Protein AF-A0A0K0DGN5-F1 (afdb_monomer)

Mean predicted aligned error: 16.94 Å

Foldseek 3Di:
DDLLVLLLVQQLVQVLVVCDFDQFDKDWDFDWDQDPPHRDIDRPDIDIDGDCCCGCVNVNGPRDSVVDDDDDPDDDDPQADEAADPDDQVVVVVVQVVLLVVLLVVQCVQCVHDCPDPVVVVVVVVPRHHRPDPPDDGDNDDHPPDDDPQVVQQVVQVVVVHGGGDNHHYHAAHDQGGPVLDQDSVRNHNVNVVVSVVVVVVSVVVDDDDPPDDDPDPPPPDPVPPPPPDDDDDDDDDPPPVDDPDDPDDD

Radius of gyration: 35.41 Å; Cα contacts (8 Å, |Δi|>4): 214; chains: 1; bounding box: 71×48×112 Å

Structure (mmCIF, N/CA/C/O backbone):
data_AF-A0A0K0DGN5-F1
#
_entry.id   AF-A0A0K0DGN5-F1
#
loop_
_atom_site.group_PDB
_atom_site.id
_atom_site.type_symbol
_atom_site.label_atom_id
_atom_site.label_alt_id
_atom_site.label_comp_id
_atom_site.label_asym_id
_atom_site.label_entity_id
_atom_site.label_seq_id
_atom_site.pdbx_PDB_ins_code
_atom_site.Cartn_x
_atom_site.Cartn_y
_atom_site.Cartn_z
_atom_site.occupancy
_atom_site.B_iso_or_equiv
_atom_site.auth_seq_id
_atom_site.auth_comp_id
_atom_site.auth_asym_id
_atom_site.auth_atom_id
_atom_site.pdbx_PDB_model_num
ATOM 1 N N . MET A 1 1 ? 2.021 17.070 -9.932 1.00 52.88 1 MET A N 1
ATOM 2 C CA . MET A 1 1 ? 2.300 15.754 -10.556 1.00 52.88 1 MET A CA 1
ATOM 3 C C . MET A 1 1 ? 1.655 14.682 -9.695 1.00 52.88 1 MET A C 1
ATOM 5 O O . MET A 1 1 ? 1.593 14.887 -8.493 1.00 52.88 1 MET A O 1
ATOM 9 N N . GLY A 1 2 ? 1.157 13.588 -10.278 1.00 82.50 2 GLY A N 1
ATOM 10 C CA . GLY A 1 2 ? 0.681 12.437 -9.500 1.00 82.50 2 GLY A CA 1
ATOM 11 C C . GLY A 1 2 ? 1.831 11.488 -9.151 1.00 82.50 2 GLY A C 1
ATOM 12 O O . GLY A 1 2 ? 2.694 11.250 -10.000 1.00 82.50 2 GLY A O 1
ATOM 13 N N . LEU A 1 3 ? 1.814 10.923 -7.939 1.00 84.38 3 LEU A N 1
ATOM 14 C CA . LEU A 1 3 ? 2.909 10.121 -7.376 1.00 84.38 3 LEU A CA 1
ATOM 15 C C . LEU A 1 3 ? 3.339 8.957 -8.288 1.00 84.38 3 LEU A C 1
ATOM 17 O O . LEU A 1 3 ? 4.531 8.782 -8.534 1.00 84.38 3 LEU A O 1
ATOM 21 N N . LYS A 1 4 ? 2.382 8.229 -8.888 1.00 87.56 4 LYS A N 1
ATOM 22 C CA . LYS A 1 4 ? 2.656 7.157 -9.868 1.00 87.56 4 LYS A CA 1
ATOM 23 C C . LYS A 1 4 ? 3.583 7.614 -10.997 1.00 87.56 4 LYS A C 1
ATOM 25 O O . LYS A 1 4 ? 4.542 6.924 -11.320 1.00 87.56 4 LYS A O 1
ATOM 30 N N . ARG A 1 5 ? 3.348 8.808 -11.558 1.00 88.31 5 ARG A N 1
ATOM 31 C CA . ARG A 1 5 ? 4.145 9.353 -12.672 1.00 88.31 5 ARG A CA 1
ATOM 32 C C . ARG A 1 5 ? 5.563 9.737 -12.236 1.00 88.31 5 ARG A C 1
ATOM 34 O O . ARG A 1 5 ? 6.475 9.670 -13.052 1.00 88.31 5 ARG A O 1
ATOM 41 N N . GLN A 1 6 ? 5.765 10.111 -10.969 1.00 88.62 6 GLN A N 1
ATOM 42 C CA . GLN A 1 6 ? 7.105 10.324 -10.407 1.00 88.62 6 GLN A CA 1
ATOM 43 C C . GLN A 1 6 ? 7.843 8.994 -10.215 1.00 88.62 6 GLN A C 1
ATOM 45 O O . GLN A 1 6 ? 9.003 8.902 -10.608 1.00 88.62 6 GLN A O 1
ATOM 50 N N . ILE A 1 7 ? 7.167 7.966 -9.683 1.00 90.94 7 ILE A N 1
ATOM 51 C CA . ILE A 1 7 ? 7.740 6.623 -9.501 1.00 90.94 7 ILE A CA 1
ATOM 52 C C . ILE A 1 7 ? 8.146 6.029 -10.856 1.00 90.94 7 ILE A C 1
ATOM 54 O O . ILE A 1 7 ? 9.315 5.696 -11.027 1.00 90.94 7 ILE A O 1
ATOM 58 N N . VAL A 1 8 ? 7.234 5.974 -11.838 1.00 92.62 8 VAL A N 1
ATOM 59 C CA . VAL A 1 8 ? 7.535 5.466 -13.192 1.00 92.62 8 VAL A CA 1
ATOM 60 C C . VAL A 1 8 ? 8.691 6.242 -13.826 1.00 92.62 8 VAL A C 1
ATOM 62 O O . VAL A 1 8 ? 9.653 5.626 -14.276 1.00 92.62 8 VAL A O 1
ATOM 65 N N . LYS A 1 9 ? 8.665 7.586 -13.800 1.00 91.06 9 LYS A N 1
ATOM 66 C CA . LYS A 1 9 ? 9.754 8.392 -14.379 1.00 91.06 9 LYS A CA 1
ATOM 67 C C . LYS A 1 9 ? 11.106 8.104 -13.714 1.00 91.06 9 LYS A C 1
ATOM 69 O O . LYS A 1 9 ? 12.111 8.048 -14.417 1.00 91.06 9 LYS A O 1
ATOM 74 N N . ARG A 1 10 ? 11.149 7.942 -12.385 1.00 91.12 10 ARG A N 1
ATOM 75 C CA . ARG A 1 10 ? 12.398 7.643 -11.667 1.00 91.12 10 ARG A CA 1
ATOM 76 C C . ARG A 1 10 ? 12.884 6.221 -11.954 1.00 91.12 10 ARG A C 1
ATOM 78 O O . ARG A 1 10 ? 14.075 6.050 -12.160 1.00 91.12 10 ARG A O 1
ATOM 85 N N . LEU A 1 11 ? 11.982 5.239 -12.032 1.00 92.31 11 LEU A N 1
ATOM 86 C CA . LEU A 1 11 ? 12.318 3.862 -12.409 1.00 92.31 11 LEU A CA 1
ATOM 87 C C . LEU A 1 11 ? 12.909 3.776 -13.822 1.00 92.31 11 LEU A C 1
ATOM 89 O O . LEU A 1 11 ? 13.939 3.133 -13.987 1.00 92.31 11 LEU A O 1
ATOM 93 N N . CYS A 1 12 ? 12.315 4.461 -14.808 1.00 92.25 12 CYS A N 1
ATOM 94 C CA . CYS A 1 12 ? 12.860 4.504 -16.171 1.00 92.25 12 CYS A CA 1
ATOM 95 C C . CYS A 1 12 ? 14.249 5.160 -16.183 1.00 92.25 12 CYS A C 1
ATOM 97 O O . CYS A 1 12 ? 15.196 4.588 -16.707 1.00 92.25 12 CYS A O 1
ATOM 99 N N . ALA A 1 13 ? 14.392 6.333 -15.550 1.00 91.88 13 ALA A N 1
ATOM 100 C CA . ALA A 1 13 ? 15.659 7.064 -15.512 1.00 91.88 13 ALA A CA 1
ATOM 101 C C . ALA A 1 13 ? 16.787 6.260 -14.837 1.00 91.88 13 ALA A C 1
ATOM 103 O O . ALA A 1 13 ? 17.837 6.072 -15.442 1.00 91.88 13 ALA A O 1
ATOM 104 N N . ASP A 1 14 ? 16.549 5.738 -13.629 1.00 94.06 14 ASP A N 1
ATOM 105 C CA . ASP A 1 14 ? 17.531 4.930 -12.891 1.00 94.06 14 ASP A CA 1
ATOM 106 C C . ASP A 1 14 ? 17.832 3.598 -13.604 1.00 94.06 14 ASP A C 1
ATOM 108 O O . ASP A 1 14 ? 18.945 3.086 -13.519 1.00 94.06 14 ASP A O 1
ATOM 112 N N . GLY A 1 15 ? 16.843 3.008 -14.286 1.00 91.12 15 GLY A N 1
ATOM 113 C CA . GLY A 1 15 ? 17.006 1.760 -15.035 1.00 91.12 15 GLY A CA 1
ATOM 114 C C . GLY A 1 15 ? 17.858 1.944 -16.289 1.00 91.12 15 GLY A C 1
ATOM 115 O O . GLY A 1 15 ? 18.790 1.174 -16.517 1.00 91.12 15 GLY A O 1
ATOM 116 N N . ASN A 1 16 ? 17.584 2.996 -17.063 1.00 90.88 16 ASN A N 1
ATOM 117 C CA . ASN A 1 16 ? 18.348 3.343 -18.263 1.00 90.88 16 ASN A CA 1
ATOM 118 C C . ASN A 1 16 ? 19.780 3.786 -17.907 1.00 90.88 16 ASN A C 1
ATOM 120 O O . ASN A 1 16 ? 20.715 3.446 -18.626 1.00 90.88 16 ASN A O 1
ATOM 124 N N . GLU A 1 17 ? 19.978 4.456 -16.765 1.00 91.75 17 GLU A N 1
ATOM 125 C CA . GLU A 1 17 ? 21.310 4.773 -16.221 1.00 91.75 17 GLU A CA 1
ATOM 126 C C . GLU A 1 17 ? 22.120 3.506 -15.875 1.00 91.75 17 GLU A C 1
ATOM 128 O O . GLU A 1 17 ? 23.325 3.464 -16.117 1.00 91.75 17 GLU A O 1
ATOM 133 N N . VAL A 1 18 ? 21.470 2.452 -15.361 1.00 89.94 18 VAL A N 1
ATOM 134 C CA . VAL A 1 18 ? 22.122 1.173 -15.009 1.00 89.94 18 VAL A CA 1
ATOM 135 C C . VAL A 1 18 ? 22.402 0.284 -16.227 1.00 89.94 18 VAL A C 1
ATOM 137 O O . VAL A 1 18 ? 23.425 -0.399 -16.246 1.00 89.94 18 VAL A O 1
ATOM 140 N N . VAL A 1 19 ? 21.523 0.271 -17.235 1.00 86.69 19 VAL A N 1
ATOM 141 C CA . VAL A 1 19 ? 21.744 -0.482 -18.489 1.00 86.69 19 VAL A CA 1
ATOM 142 C C . VAL A 1 19 ? 22.771 0.216 -19.384 1.00 86.69 19 VAL A C 1
ATOM 144 O O . VAL A 1 19 ? 23.582 -0.451 -20.027 1.00 86.69 19 VAL A O 1
ATOM 147 N N . GLY A 1 20 ? 22.767 1.551 -19.405 1.00 83.81 20 GLY A N 1
ATOM 148 C CA . GLY A 1 20 ? 23.613 2.344 -20.287 1.00 83.81 20 GLY A CA 1
ATOM 149 C C . GLY A 1 20 ? 23.263 2.145 -21.765 1.00 83.81 20 GLY A C 1
ATOM 150 O O . GLY A 1 20 ? 22.121 1.870 -22.128 1.00 83.81 20 GLY A O 1
ATOM 151 N N . PHE A 1 21 ? 24.260 2.302 -22.636 1.00 82.19 21 PHE A N 1
ATOM 152 C CA . PHE A 1 21 ? 24.091 2.078 -24.070 1.00 82.19 21 PHE A CA 1
ATOM 153 C C . PHE A 1 21 ? 24.165 0.571 -24.393 1.00 82.19 21 PHE A C 1
ATOM 155 O O . PHE A 1 21 ? 25.167 -0.066 -24.042 1.00 82.19 21 PHE A O 1
ATOM 162 N N . PRO A 1 22 ? 23.154 -0.020 -25.059 1.00 79.50 22 PRO A N 1
ATOM 163 C CA . PRO A 1 22 ? 23.156 -1.441 -25.382 1.00 79.50 22 PRO A CA 1
ATOM 164 C C . PRO A 1 22 ? 24.235 -1.764 -26.420 1.00 79.50 22 PRO A C 1
ATOM 166 O O . PRO A 1 22 ? 24.442 -1.025 -27.380 1.00 79.50 22 PRO A O 1
ATOM 169 N N . ARG A 1 23 ? 24.906 -2.908 -26.262 1.00 81.94 23 ARG A N 1
ATOM 170 C CA . ARG A 1 23 ? 25.782 -3.436 -27.316 1.00 81.94 23 ARG A CA 1
ATOM 171 C C . ARG A 1 23 ? 24.910 -3.976 -28.443 1.00 81.94 23 ARG A C 1
ATOM 173 O O . ARG A 1 23 ? 24.139 -4.905 -28.215 1.00 81.94 23 ARG A O 1
ATOM 180 N N . LEU A 1 24 ? 25.040 -3.395 -29.632 1.00 84.88 24 LEU A N 1
ATOM 181 C CA . LEU A 1 24 ? 24.350 -3.877 -30.824 1.00 84.88 24 LEU A CA 1
ATOM 182 C C . LEU A 1 24 ? 24.885 -5.270 -31.203 1.00 84.88 24 LEU A C 1
ATOM 184 O O . LEU A 1 24 ? 26.093 -5.499 -31.089 1.00 84.88 24 LEU A O 1
ATOM 188 N N . PRO A 1 25 ? 24.027 -6.208 -31.638 1.00 87.75 25 PRO A N 1
ATOM 189 C CA . PRO A 1 25 ? 24.494 -7.449 -32.232 1.00 87.75 25 PRO A CA 1
ATOM 190 C C . PRO A 1 25 ? 25.071 -7.174 -33.627 1.00 87.75 25 PRO A C 1
ATOM 192 O O . PRO A 1 25 ? 24.675 -6.229 -34.307 1.00 87.75 25 PRO A O 1
ATOM 195 N N . THR A 1 26 ? 26.001 -8.014 -34.068 1.00 90.69 26 THR A N 1
ATOM 196 C CA . THR A 1 26 ? 26.582 -7.928 -35.412 1.00 90.69 26 THR A CA 1
ATOM 197 C C . THR A 1 26 ? 25.801 -8.820 -36.371 1.00 90.69 26 THR A C 1
ATOM 199 O O . THR A 1 26 ? 25.650 -10.016 -36.118 1.00 90.69 26 THR A O 1
ATOM 202 N N . ILE A 1 27 ? 25.340 -8.258 -37.486 1.00 91.31 27 ILE A N 1
ATOM 203 C CA . ILE A 1 27 ? 24.722 -8.990 -38.596 1.00 91.31 27 ILE A CA 1
ATOM 204 C C . ILE A 1 27 ? 25.692 -9.118 -39.768 1.00 91.31 27 ILE A C 1
ATOM 206 O O . ILE A 1 27 ? 26.574 -8.285 -39.982 1.00 91.31 27 ILE A O 1
ATOM 210 N N . LYS A 1 28 ? 25.510 -10.179 -40.552 1.00 91.81 28 LYS A N 1
ATOM 211 C CA . LYS A 1 28 ? 26.268 -10.421 -41.777 1.00 91.81 28 LYS A CA 1
ATOM 212 C C . LYS A 1 28 ? 25.484 -9.927 -42.986 1.00 91.81 28 LYS A C 1
ATOM 214 O O . LYS A 1 28 ? 24.401 -10.431 -43.272 1.00 91.81 28 LYS A O 1
ATOM 219 N N . MET A 1 29 ? 26.043 -8.959 -43.702 1.00 89.06 29 MET A N 1
ATOM 220 C CA . MET A 1 29 ? 25.517 -8.476 -44.976 1.00 89.06 29 MET A CA 1
ATOM 221 C C . MET A 1 29 ? 26.294 -9.122 -46.134 1.00 89.06 29 MET A C 1
ATOM 223 O O . MET A 1 29 ? 27.527 -9.113 -46.100 1.00 89.06 29 MET A O 1
ATOM 227 N N . PRO A 1 30 ? 25.632 -9.659 -47.174 1.00 91.00 30 PRO A N 1
ATOM 228 C CA . PRO A 1 30 ? 26.328 -10.157 -48.355 1.00 91.00 30 PRO A CA 1
ATOM 229 C C . PRO A 1 30 ? 27.004 -9.002 -49.108 1.00 91.00 30 PRO A C 1
ATOM 231 O O . PRO A 1 30 ? 26.376 -7.986 -49.408 1.00 91.00 30 PRO A O 1
ATOM 234 N N . VAL A 1 31 ? 28.285 -9.165 -49.437 1.00 89.50 31 VAL A N 1
ATOM 235 C CA . VAL A 1 31 ? 29.025 -8.277 -50.342 1.00 89.50 31 VAL A CA 1
ATOM 236 C C . VAL A 1 31 ? 28.765 -8.750 -51.764 1.00 89.50 31 VAL A C 1
ATOM 238 O O . VAL A 1 31 ? 29.025 -9.909 -52.087 1.00 89.50 31 VAL A O 1
ATOM 241 N N . VAL A 1 32 ? 28.226 -7.863 -52.600 1.00 91.19 32 VAL A N 1
ATOM 242 C CA . VAL A 1 32 ? 27.723 -8.204 -53.933 1.00 91.19 32 VAL A CA 1
ATOM 243 C C . VAL A 1 32 ? 28.481 -7.417 -54.995 1.00 91.19 32 VAL A C 1
ATOM 245 O O . VAL A 1 32 ? 28.499 -6.187 -54.953 1.00 91.19 32 VAL A O 1
ATOM 248 N N . GLU A 1 33 ? 29.075 -8.120 -55.955 1.00 90.00 33 GLU A N 1
ATOM 249 C CA . GLU A 1 33 ? 29.896 -7.535 -57.021 1.00 90.00 33 GLU A CA 1
ATOM 250 C C . GLU A 1 33 ? 29.416 -8.021 -58.406 1.00 90.00 33 GLU A C 1
ATOM 252 O O . GLU A 1 33 ? 28.818 -9.098 -58.514 1.00 90.00 33 GLU A O 1
ATOM 257 N N . PRO A 1 34 ? 29.615 -7.238 -59.484 1.00 90.12 34 PRO A N 1
ATOM 258 C CA . PRO A 1 34 ? 29.210 -7.636 -60.829 1.00 90.12 34 PRO A CA 1
ATOM 259 C C . PRO A 1 34 ? 30.172 -8.680 -61.416 1.00 90.12 34 PRO A C 1
ATOM 261 O O . PRO A 1 34 ? 31.364 -8.430 -61.582 1.00 90.12 34 PRO A O 1
ATOM 264 N N . HIS A 1 35 ? 29.644 -9.842 -61.795 1.00 85.19 35 HIS A N 1
ATOM 265 C CA . HIS A 1 35 ? 30.416 -10.931 -62.389 1.00 85.19 35 HIS A CA 1
ATOM 266 C C . HIS A 1 35 ? 31.023 -10.537 -63.749 1.00 85.19 35 HIS A C 1
ATOM 268 O O . HIS A 1 35 ? 30.299 -10.189 -64.688 1.00 85.19 35 HIS A O 1
ATOM 274 N N . GLU A 1 36 ? 32.351 -10.670 -63.863 1.00 85.56 36 GLU A N 1
ATOM 275 C CA . GLU A 1 36 ? 33.221 -10.104 -64.915 1.00 85.56 36 GLU A CA 1
ATOM 276 C C . GLU A 1 36 ? 32.726 -10.257 -66.364 1.00 85.56 36 GLU A C 1
ATOM 278 O O . GLU A 1 36 ? 33.011 -9.414 -67.212 1.00 85.56 36 GLU A O 1
ATOM 283 N N . LYS A 1 37 ? 32.019 -11.353 -66.672 1.00 84.25 37 LYS A N 1
ATOM 284 C CA . LYS A 1 37 ? 31.627 -11.729 -68.045 1.00 84.25 37 LYS A CA 1
ATOM 285 C C . LYS A 1 37 ? 30.148 -11.532 -68.366 1.00 84.25 37 LYS A C 1
ATOM 287 O O . LYS A 1 37 ? 29.771 -11.658 -69.527 1.00 84.25 37 LYS A O 1
ATOM 292 N N . SER A 1 38 ? 29.306 -11.281 -67.365 1.00 85.50 38 SER A N 1
ATOM 293 C CA . SER A 1 38 ? 27.847 -11.188 -67.545 1.00 85.50 38 SER A CA 1
ATOM 294 C C . SER A 1 38 ? 27.212 -9.957 -66.903 1.00 85.50 38 SER A C 1
ATOM 296 O O . SER A 1 38 ? 26.034 -9.707 -67.142 1.00 85.50 38 SER A O 1
ATOM 298 N N . GLY A 1 39 ? 27.943 -9.213 -66.065 1.00 82.31 39 GLY A N 1
ATOM 299 C CA . GLY A 1 39 ? 27.409 -8.083 -65.296 1.00 82.31 39 GLY A CA 1
ATOM 300 C C . GLY A 1 39 ? 26.384 -8.473 -64.223 1.00 82.31 39 GLY A C 1
ATOM 301 O O . GLY A 1 39 ? 25.898 -7.605 -63.504 1.00 82.31 39 GLY A O 1
ATOM 302 N N . ALA A 1 40 ? 26.056 -9.763 -64.095 1.00 86.12 40 ALA A N 1
ATOM 303 C CA . ALA A 1 40 ? 25.124 -10.265 -63.096 1.00 86.12 40 ALA A CA 1
ATOM 304 C C . ALA A 1 40 ? 25.720 -10.116 -61.691 1.00 86.12 40 ALA A C 1
ATOM 306 O O . ALA A 1 40 ? 26.889 -10.424 -61.471 1.00 86.12 40 ALA A O 1
ATOM 307 N N . LEU A 1 41 ? 24.907 -9.658 -60.743 1.00 88.12 41 LEU A N 1
ATOM 308 C CA . LEU A 1 41 ? 25.309 -9.484 -59.352 1.00 88.12 41 LEU A CA 1
ATOM 309 C C . LEU A 1 41 ? 25.504 -10.845 -58.668 1.00 88.12 41 LEU A C 1
ATOM 311 O O . LEU A 1 41 ? 24.588 -11.668 -58.651 1.00 88.12 41 LEU A O 1
ATOM 315 N N . VAL A 1 42 ? 26.689 -11.070 -58.099 1.00 89.19 42 VAL A N 1
ATOM 316 C CA . VAL A 1 42 ? 27.069 -12.301 -57.389 1.00 89.19 42 VAL A CA 1
ATOM 317 C C . VAL A 1 42 ? 27.568 -11.945 -55.990 1.00 89.19 42 VAL A C 1
ATOM 319 O O . VAL A 1 42 ? 28.269 -10.952 -55.808 1.00 89.19 42 VAL A O 1
ATOM 322 N N . VAL A 1 43 ? 27.204 -12.753 -54.990 1.00 89.25 43 VAL A N 1
ATOM 323 C CA . VAL A 1 43 ? 27.721 -12.610 -53.623 1.00 89.25 43 VAL A CA 1
ATOM 324 C C . VAL A 1 43 ? 29.155 -13.140 -53.580 1.00 89.25 43 VAL A C 1
ATOM 326 O O . VAL A 1 43 ? 29.376 -14.331 -53.793 1.00 89.25 43 VAL A O 1
ATOM 329 N N . VAL A 1 44 ? 30.119 -12.259 -53.315 1.00 85.50 44 VAL A N 1
ATOM 330 C CA . VAL A 1 44 ? 31.560 -12.579 -53.273 1.00 85.50 44 VAL A CA 1
ATOM 331 C C . VAL A 1 44 ? 32.038 -12.872 -51.845 1.00 85.50 44 VAL A C 1
ATOM 333 O O . VAL A 1 44 ? 33.022 -13.583 -51.651 1.00 85.50 44 VAL A O 1
ATOM 336 N N . GLY A 1 45 ? 31.317 -12.393 -50.829 1.00 87.50 45 GLY A N 1
ATOM 337 C CA . GLY A 1 45 ? 31.610 -12.693 -49.428 1.00 87.50 45 GLY A CA 1
ATOM 338 C C . GLY A 1 45 ? 30.565 -12.144 -48.462 1.00 87.50 45 GLY A C 1
ATOM 339 O O . GLY A 1 45 ? 29.528 -11.626 -48.871 1.00 87.50 45 GLY A O 1
ATOM 340 N N . GLU A 1 46 ? 30.856 -12.230 -47.168 1.00 91.25 46 GLU A N 1
ATOM 341 C CA . GLU A 1 46 ? 30.034 -11.676 -46.089 1.00 91.25 46 GLU A CA 1
ATOM 342 C C . GLU A 1 46 ? 30.804 -10.555 -45.381 1.00 91.25 46 GLU A C 1
ATOM 344 O O . GLU A 1 46 ? 31.981 -10.714 -45.053 1.00 91.25 46 GLU A O 1
ATOM 349 N N . ARG A 1 47 ? 30.139 -9.430 -45.112 1.00 91.12 47 ARG A N 1
ATOM 350 C CA . ARG A 1 47 ? 30.659 -8.336 -44.289 1.00 91.12 47 ARG A CA 1
ATOM 351 C C . ARG A 1 47 ? 29.874 -8.258 -42.989 1.00 91.12 47 ARG A C 1
ATOM 353 O O . ARG A 1 47 ? 28.654 -8.132 -43.002 1.00 91.12 47 ARG A O 1
ATOM 360 N N . GLU A 1 48 ? 30.589 -8.245 -41.876 1.00 91.69 48 GLU A N 1
ATOM 361 C CA . GLU A 1 48 ? 30.015 -7.974 -40.561 1.00 91.69 48 GLU A CA 1
ATOM 362 C C . GLU A 1 48 ? 29.761 -6.467 -40.363 1.00 91.69 48 GLU A C 1
ATOM 364 O O . GLU A 1 48 ? 30.610 -5.623 -40.673 1.00 91.69 48 GLU A O 1
ATOM 369 N N . VAL A 1 49 ? 28.550 -6.136 -39.903 1.00 89.19 49 VAL A N 1
ATOM 370 C CA . VAL A 1 49 ? 28.028 -4.775 -39.685 1.00 89.19 49 VAL A CA 1
ATOM 371 C C . VAL A 1 49 ? 27.159 -4.782 -38.421 1.00 89.19 49 VAL A C 1
ATOM 373 O O . VAL A 1 49 ? 26.486 -5.770 -38.143 1.00 89.19 49 VAL A O 1
ATOM 376 N N . GLU A 1 50 ? 27.162 -3.704 -37.639 1.00 88.31 50 GLU A N 1
ATOM 377 C CA . GLU A 1 50 ? 26.285 -3.576 -36.464 1.00 88.31 50 GLU A CA 1
ATOM 378 C C . GLU A 1 50 ? 24.804 -3.500 -36.877 1.00 88.31 50 GLU A C 1
ATOM 380 O O . GLU A 1 50 ? 24.444 -2.789 -37.819 1.00 88.31 50 GLU A O 1
ATOM 385 N N . ASP A 1 51 ? 23.929 -4.203 -36.157 1.00 88.19 51 ASP A N 1
ATOM 386 C CA . ASP A 1 51 ? 22.485 -4.130 -36.365 1.00 88.19 51 ASP A CA 1
ATOM 387 C C . ASP A 1 51 ? 21.873 -2.932 -35.627 1.00 88.19 51 ASP A C 1
ATOM 389 O O . ASP A 1 51 ? 21.547 -2.981 -34.436 1.00 88.19 51 ASP A O 1
ATOM 393 N N . TYR A 1 52 ? 21.671 -1.843 -36.366 1.00 86.75 52 TYR A N 1
ATOM 394 C CA . TYR A 1 52 ? 21.018 -0.642 -35.851 1.00 86.75 52 TYR A CA 1
ATOM 395 C C . TYR A 1 52 ? 19.497 -0.787 -35.653 1.00 86.75 52 TYR A C 1
ATOM 397 O O . TYR A 1 52 ? 18.878 0.142 -35.133 1.00 86.75 52 TYR A O 1
ATOM 405 N N . THR A 1 53 ? 18.879 -1.927 -35.993 1.00 84.81 53 THR A N 1
ATOM 406 C CA . THR A 1 53 ? 17.449 -2.176 -35.721 1.00 84.81 53 THR A CA 1
ATOM 407 C C . THR A 1 53 ? 17.156 -2.119 -34.223 1.00 84.81 53 THR A C 1
ATOM 409 O 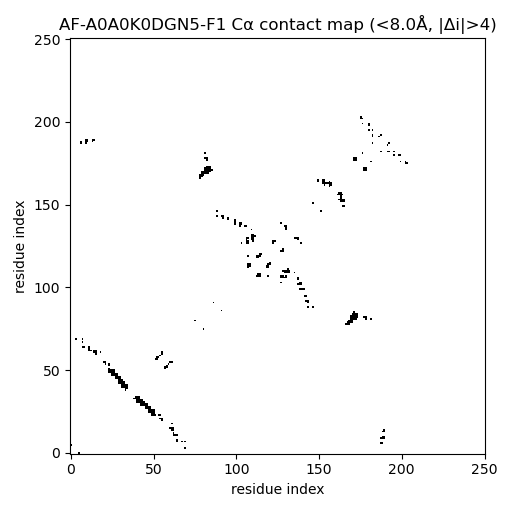O . THR A 1 53 ? 16.149 -1.545 -33.822 1.00 84.81 53 THR A O 1
ATOM 412 N N . MET A 1 54 ? 18.081 -2.632 -33.401 1.00 78.88 54 MET A N 1
ATOM 413 C CA . MET A 1 54 ? 18.006 -2.641 -31.932 1.00 78.88 54 MET A CA 1
ATOM 414 C C . MET A 1 54 ? 18.579 -1.370 -31.272 1.00 78.88 54 MET A C 1
ATOM 416 O O . MET A 1 54 ? 18.753 -1.319 -30.053 1.00 78.88 54 MET A O 1
ATOM 420 N N . HIS A 1 55 ? 18.922 -0.339 -32.051 1.00 85.19 55 HIS A N 1
ATOM 421 C CA . HIS A 1 55 ? 19.556 0.877 -31.540 1.00 85.19 55 HIS A CA 1
ATOM 422 C C . HIS A 1 55 ? 18.553 1.783 -30.794 1.00 85.19 55 HIS A C 1
ATOM 424 O O . HIS A 1 55 ? 17.429 1.941 -31.274 1.00 85.19 55 HIS A O 1
ATOM 430 N N . PRO A 1 56 ? 18.929 2.477 -29.696 1.00 83.25 56 PRO A N 1
ATOM 431 C CA . PRO A 1 56 ? 17.989 3.301 -28.925 1.00 83.25 56 PRO A CA 1
ATOM 432 C C . PRO A 1 56 ? 17.296 4.439 -29.692 1.00 83.25 56 PRO A C 1
ATOM 434 O O . PRO A 1 56 ? 16.213 4.863 -29.306 1.00 83.25 56 PRO A O 1
ATOM 437 N N . LEU A 1 57 ? 17.855 4.920 -30.809 1.00 86.00 57 LEU A N 1
ATOM 438 C CA . LEU A 1 57 ? 17.161 5.899 -31.668 1.00 86.00 57 LEU A CA 1
ATOM 439 C C . LEU A 1 57 ? 16.013 5.290 -32.502 1.00 86.00 57 LEU A C 1
ATOM 441 O O . LEU A 1 57 ? 15.207 6.038 -33.049 1.00 86.00 57 LEU A O 1
ATOM 445 N N . VAL A 1 58 ? 15.945 3.959 -32.607 1.00 86.44 58 VAL A N 1
ATOM 446 C CA . VAL A 1 58 ? 14.927 3.199 -33.354 1.00 86.44 58 VAL A CA 1
ATOM 447 C C . VAL A 1 58 ? 14.019 2.447 -32.376 1.00 86.44 58 VAL A C 1
ATOM 449 O O . VAL A 1 58 ? 12.809 2.672 -32.345 1.00 86.44 58 VAL A O 1
ATOM 452 N N . SER A 1 59 ? 14.606 1.612 -31.514 1.00 82.12 59 SER A N 1
ATOM 453 C CA . SER A 1 59 ? 13.900 0.832 -30.488 1.00 82.12 59 SER A CA 1
ATOM 454 C C . SER A 1 59 ? 13.611 1.599 -29.194 1.00 82.12 59 SER A C 1
ATOM 456 O O . SER A 1 59 ? 12.924 1.063 -28.325 1.00 82.12 59 SER A O 1
ATOM 458 N N . GLY A 1 60 ? 14.035 2.858 -29.059 1.00 85.00 60 GLY A N 1
ATOM 459 C CA . GLY A 1 60 ? 13.861 3.663 -27.843 1.00 85.00 60 GLY A CA 1
ATOM 460 C C . GLY A 1 60 ? 14.769 3.238 -26.683 1.00 85.00 60 GLY A C 1
ATOM 461 O O . GLY A 1 60 ? 15.582 2.325 -26.805 1.00 85.00 60 GLY A O 1
ATOM 462 N N . ASP A 1 61 ? 14.606 3.903 -25.539 1.00 85.50 61 ASP A N 1
ATOM 463 C CA . ASP A 1 61 ? 15.277 3.519 -24.294 1.00 85.50 61 ASP A CA 1
ATOM 464 C C . ASP A 1 61 ? 14.857 2.111 -23.822 1.00 85.50 61 ASP A C 1
ATOM 466 O O . ASP A 1 61 ? 13.735 1.670 -24.077 1.00 85.50 61 ASP A O 1
ATOM 470 N N . ALA A 1 62 ? 15.742 1.436 -23.077 1.00 86.38 62 ALA A N 1
ATOM 471 C CA . ALA A 1 62 ? 15.550 0.061 -22.600 1.00 86.38 62 ALA A CA 1
ATOM 472 C C . ALA A 1 62 ? 14.406 -0.108 -21.578 1.00 86.38 62 ALA A C 1
ATOM 474 O O . ALA A 1 62 ? 13.810 -1.179 -21.501 1.00 86.38 62 ALA A O 1
ATOM 475 N N . PHE A 1 63 ? 14.100 0.937 -20.805 1.00 90.25 63 PHE A N 1
ATOM 476 C CA . PHE A 1 63 ? 12.918 1.038 -19.951 1.00 90.25 63 PHE A CA 1
ATOM 477 C C . PHE A 1 63 ? 12.110 2.278 -20.328 1.00 90.25 63 PHE A C 1
ATOM 479 O O . PHE A 1 63 ? 12.588 3.415 -20.203 1.00 90.25 63 PHE A O 1
ATOM 486 N N . ARG A 1 64 ? 10.861 2.056 -20.734 1.00 89.50 64 ARG A N 1
ATOM 487 C CA . ARG A 1 64 ? 9.898 3.085 -21.127 1.00 89.50 64 ARG A CA 1
ATOM 488 C C . ARG A 1 64 ? 8.780 3.204 -20.080 1.00 89.50 64 ARG A C 1
ATOM 490 O O . ARG A 1 64 ? 8.493 2.24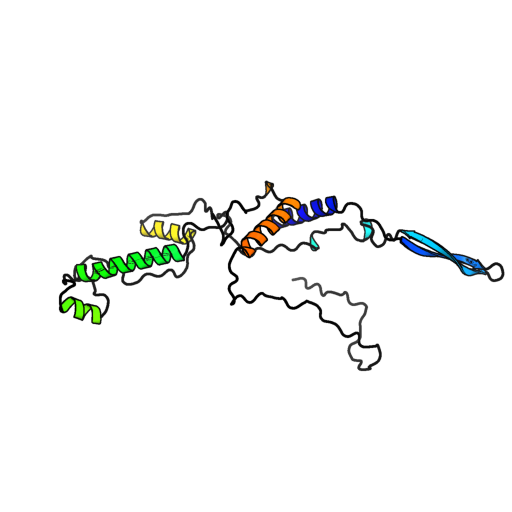5 -19.359 1.00 89.50 64 ARG A O 1
ATOM 497 N N . PRO A 1 65 ? 8.095 4.358 -19.977 1.00 88.12 65 PRO A N 1
ATOM 498 C CA . PRO A 1 65 ? 6.993 4.514 -19.028 1.00 88.12 65 PRO A CA 1
ATOM 499 C C . PRO A 1 65 ? 5.779 3.624 -19.340 1.00 88.12 65 PRO A C 1
ATOM 501 O O . PRO A 1 65 ? 4.974 3.383 -18.441 1.00 88.12 65 PRO A O 1
ATOM 504 N N . GLU A 1 66 ? 5.646 3.128 -20.572 1.00 88.00 66 GLU A N 1
ATOM 505 C CA . GLU A 1 66 ? 4.612 2.173 -20.989 1.00 88.00 66 GLU A CA 1
ATOM 506 C C . GLU A 1 66 ? 4.818 0.764 -20.399 1.00 88.00 66 GLU A C 1
ATOM 508 O O . GLU A 1 66 ? 3.839 0.049 -20.167 1.00 88.00 66 GLU A O 1
ATOM 513 N N . ASP A 1 67 ? 6.066 0.385 -20.102 1.00 87.44 67 ASP A N 1
ATOM 514 C CA . ASP A 1 67 ? 6.429 -0.952 -19.609 1.00 87.44 67 ASP A CA 1
ATOM 515 C C . ASP A 1 67 ? 6.094 -1.133 -18.114 1.00 87.44 67 ASP A C 1
ATOM 517 O O . ASP A 1 67 ? 5.972 -2.253 -17.613 1.00 87.44 67 ASP A O 1
ATOM 521 N N . ILE A 1 68 ? 5.940 -0.026 -17.374 1.00 87.88 68 ILE A N 1
ATOM 522 C CA . ILE A 1 68 ? 5.844 -0.016 -15.908 1.00 87.88 68 ILE A CA 1
ATOM 523 C C . ILE A 1 68 ? 4.412 0.281 -15.446 1.00 87.88 68 ILE A C 1
ATOM 525 O O . ILE A 1 68 ? 3.992 1.434 -15.316 1.00 87.88 68 ILE A O 1
ATOM 529 N N . ARG A 1 69 ? 3.670 -0.775 -15.096 1.00 87.06 69 ARG A N 1
ATOM 530 C CA . ARG A 1 69 ? 2.330 -0.667 -14.492 1.00 87.06 69 ARG A CA 1
ATOM 531 C C . ARG A 1 69 ? 2.418 -0.489 -12.970 1.00 87.06 69 ARG A C 1
ATOM 533 O O . ARG A 1 69 ? 3.186 -1.179 -12.306 1.00 87.06 69 ARG A O 1
ATOM 540 N N . LEU A 1 70 ? 1.621 0.430 -12.412 1.00 85.31 70 LEU A N 1
ATOM 541 C CA . LEU A 1 70 ? 1.536 0.702 -10.967 1.00 85.31 70 LEU A CA 1
ATOM 542 C C . LEU A 1 70 ? 0.080 0.816 -10.497 1.00 85.31 70 LEU A C 1
ATOM 544 O O . LEU A 1 70 ? -0.625 1.779 -10.823 1.00 85.31 70 LEU A O 1
ATOM 548 N N . GLU A 1 71 ? -0.337 -0.124 -9.656 1.00 84.50 71 GLU A N 1
ATOM 549 C CA . GLU A 1 71 ? -1.697 -0.216 -9.120 1.00 84.50 71 GLU A CA 1
ATOM 550 C C . GLU A 1 71 ? -1.750 0.100 -7.616 1.00 84.50 71 GLU A C 1
ATOM 552 O O . GLU A 1 71 ? -0.777 -0.067 -6.882 1.00 84.50 71 GLU A O 1
ATOM 557 N N . GLU A 1 72 ? -2.896 0.602 -7.151 1.00 79.31 72 GLU A N 1
ATOM 558 C CA . GLU A 1 72 ? -3.116 1.009 -5.757 1.00 79.31 72 GLU A CA 1
ATOM 559 C C . GLU A 1 72 ? -4.115 0.065 -5.091 1.00 79.31 72 GLU A C 1
ATOM 561 O O . GLU A 1 72 ? -5.321 0.291 -5.131 1.00 79.31 72 GLU A O 1
ATOM 566 N N . VAL A 1 73 ? -3.600 -0.975 -4.431 1.00 73.69 73 VAL A N 1
ATOM 567 C CA . VAL A 1 73 ? -4.416 -2.010 -3.762 1.00 73.69 73 VAL A CA 1
ATOM 568 C C . VAL A 1 73 ? -5.317 -1.431 -2.655 1.00 73.69 73 VAL A C 1
ATOM 570 O O . VAL A 1 73 ? -6.342 -2.010 -2.318 1.00 73.69 73 VAL A O 1
ATOM 573 N N . HIS A 1 74 ? -4.938 -0.298 -2.054 1.00 70.69 74 HIS A N 1
ATOM 574 C CA . HIS A 1 74 ? -5.700 0.369 -0.994 1.00 70.69 74 HIS A CA 1
ATOM 575 C C . HIS A 1 74 ? -5.681 1.891 -1.186 1.00 70.69 74 HIS A C 1
ATOM 577 O O . HIS A 1 74 ? -4.715 2.555 -0.808 1.00 70.69 74 HIS A O 1
ATOM 583 N N . GLN A 1 75 ? -6.767 2.447 -1.725 1.00 66.31 75 GLN A N 1
ATOM 584 C CA . GLN A 1 75 ? -6.965 3.897 -1.800 1.00 66.31 75 GLN A CA 1
ATOM 585 C C . GLN A 1 75 ? -7.249 4.507 -0.416 1.00 66.31 75 GLN A C 1
ATOM 587 O O . GLN A 1 75 ? -7.707 3.831 0.511 1.00 66.31 75 GLN A O 1
ATOM 592 N N . MET A 1 76 ? -6.970 5.803 -0.274 1.00 65.75 76 MET A N 1
ATOM 593 C CA . MET A 1 76 ? -7.203 6.584 0.942 1.00 65.75 76 MET A CA 1
ATOM 594 C C . MET A 1 76 ? -7.652 8.003 0.603 1.00 65.75 76 MET A C 1
ATOM 596 O O . MET A 1 76 ? -7.294 8.546 -0.438 1.00 65.75 76 MET A O 1
ATOM 600 N N . GLU A 1 77 ? -8.400 8.617 1.517 1.00 66.88 77 GLU A N 1
ATOM 601 C CA . GLU A 1 77 ? -8.804 10.020 1.417 1.00 66.88 77 GLU A CA 1
ATOM 602 C C . GLU A 1 77 ? -7.602 10.967 1.491 1.00 66.88 77 GLU A C 1
ATOM 604 O O . GLU A 1 77 ? -6.647 10.721 2.226 1.00 66.88 77 GLU A O 1
ATOM 609 N N . SER A 1 78 ? -7.686 12.102 0.796 1.00 66.56 78 SER A N 1
ATOM 610 C CA . SER A 1 78 ? -6.621 13.116 0.709 1.00 66.56 78 SER A CA 1
ATOM 611 C C . SER A 1 78 ? -6.236 13.764 2.049 1.00 66.56 78 SER A C 1
ATOM 613 O O . SER A 1 78 ? -5.136 14.297 2.184 1.00 66.56 78 SER A O 1
ATOM 615 N N . THR A 1 79 ? -7.112 13.701 3.053 1.00 64.75 79 THR A N 1
ATOM 616 C CA . THR A 1 79 ? -6.884 14.154 4.441 1.00 64.75 79 THR A CA 1
ATOM 617 C C . THR A 1 79 ? -6.209 13.094 5.326 1.00 64.75 79 THR A C 1
ATOM 619 O O . THR A 1 79 ? -5.833 13.377 6.471 1.00 64.75 79 THR A O 1
ATOM 622 N N . SER A 1 80 ? -6.051 11.870 4.814 1.00 64.25 80 SER A N 1
ATOM 623 C CA . SER A 1 80 ? -5.535 10.706 5.533 1.00 64.25 80 SER A CA 1
ATOM 624 C C . SER A 1 80 ? -4.151 10.291 5.030 1.00 64.25 80 SER A C 1
ATOM 626 O O . SER A 1 80 ? -3.900 10.189 3.836 1.00 64.25 80 SER A O 1
ATOM 628 N N . SER A 1 81 ? -3.240 9.985 5.955 1.00 60.06 81 SER A N 1
ATOM 629 C CA . SER A 1 81 ? -1.834 9.660 5.663 1.00 60.06 81 SER A CA 1
ATOM 630 C C . SER A 1 81 ? -1.396 8.339 6.310 1.00 60.06 81 SER A C 1
ATOM 632 O O . SER A 1 81 ? -1.807 8.047 7.429 1.00 60.06 81 SER A O 1
ATOM 634 N N . GLY A 1 82 ? -0.544 7.544 5.650 1.00 54.56 82 GLY A N 1
ATOM 635 C CA . GLY A 1 82 ? 0.050 6.305 6.197 1.00 54.56 82 GLY A CA 1
ATOM 636 C C . GLY A 1 82 ? -0.807 5.030 6.047 1.00 54.56 82 GLY A C 1
ATOM 637 O O . GLY A 1 82 ? -1.567 4.897 5.100 1.00 54.56 82 GLY A O 1
ATOM 638 N N . VAL A 1 83 ? -0.724 4.091 7.000 1.00 51.88 83 VAL A N 1
ATOM 639 C CA . VAL A 1 83 ? -1.420 2.773 7.063 1.00 51.88 83 VAL A CA 1
ATOM 640 C C . VAL A 1 83 ? -1.787 2.431 8.539 1.00 51.88 83 VAL A C 1
ATOM 642 O O . VAL A 1 83 ? -0.840 2.562 9.241 1.00 51.88 83 VAL A O 1
ATOM 645 N N . CYS A 1 84 ? -2.968 2.074 9.136 1.00 40.50 84 CYS A N 1
ATOM 646 C CA . CYS A 1 84 ? -3.202 2.114 10.650 1.00 40.50 84 CYS A CA 1
ATOM 647 C C . CYS A 1 84 ? -3.545 0.839 11.452 1.00 40.50 84 CYS A C 1
ATOM 649 O O . CYS A 1 84 ? -4.283 -0.026 10.991 1.00 40.50 84 CYS A O 1
ATOM 651 N N . HIS A 1 85 ? -3.159 0.875 12.750 1.00 39.25 85 HIS A N 1
ATOM 652 C CA . HIS A 1 85 ? -3.264 -0.180 13.775 1.00 39.25 85 HIS A CA 1
ATOM 653 C C . HIS A 1 85 ? -3.828 0.183 15.181 1.00 39.25 85 HIS A C 1
ATOM 655 O O . HIS A 1 85 ? -4.167 -0.738 15.931 1.00 39.25 85 HIS A O 1
ATOM 661 N N . HIS A 1 86 ? -3.923 1.451 15.623 1.00 53.06 86 HIS A N 1
ATOM 662 C CA . HIS A 1 86 ? -4.276 1.726 17.040 1.00 53.06 86 HIS A CA 1
ATOM 663 C C . HIS A 1 86 ? -5.737 1.406 17.382 1.00 53.06 86 HIS A C 1
ATOM 665 O O . HIS A 1 86 ? -5.970 0.633 18.313 1.00 53.06 86 HIS A O 1
ATOM 671 N N . VAL A 1 87 ? -6.691 1.915 16.597 1.00 60.69 87 VAL A N 1
ATOM 672 C CA . VAL A 1 87 ? -8.109 1.530 16.658 1.00 60.69 87 VAL A CA 1
ATOM 673 C C . VAL A 1 87 ? -8.399 0.630 15.459 1.00 60.69 87 VAL A C 1
ATOM 675 O O . VAL A 1 87 ? -8.457 1.098 14.325 1.00 60.69 87 VAL A O 1
ATOM 678 N N . THR A 1 88 ? -8.531 -0.673 15.704 1.00 65.56 88 THR A N 1
ATOM 679 C CA . THR A 1 88 ? -8.974 -1.654 14.702 1.00 65.56 88 THR A CA 1
ATOM 680 C C . THR A 1 88 ? -10.421 -2.044 14.971 1.00 65.56 88 THR A C 1
ATOM 682 O O . THR A 1 88 ? -10.882 -1.953 16.112 1.00 65.56 88 THR A O 1
ATOM 685 N N . ARG A 1 89 ? -11.123 -2.544 13.945 1.00 69.75 89 ARG A N 1
ATOM 686 C CA . ARG A 1 89 ? -12.492 -3.067 14.079 1.00 69.75 89 ARG A CA 1
A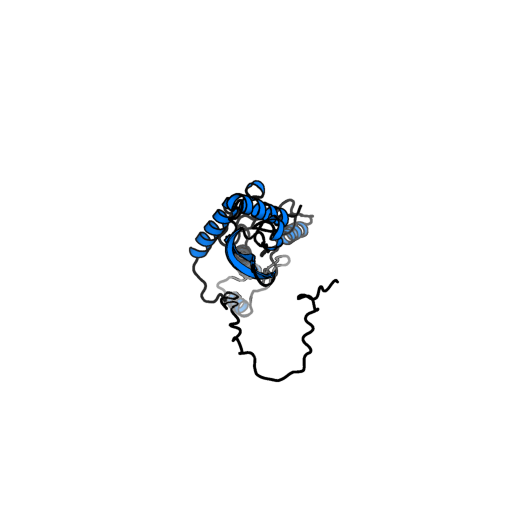TOM 687 C C . ARG A 1 89 ? -12.602 -4.068 15.244 1.00 69.75 89 ARG A C 1
ATOM 689 O O . ARG A 1 89 ? -13.408 -3.848 16.136 1.00 69.75 89 ARG A O 1
ATOM 696 N N . HIS A 1 90 ? -11.695 -5.047 15.316 1.00 75.50 90 HIS A N 1
ATOM 697 C CA . HIS A 1 90 ? -11.638 -6.032 16.406 1.00 75.50 90 HIS A CA 1
ATOM 698 C C . HIS A 1 90 ? -11.485 -5.403 17.807 1.00 75.50 90 HIS A C 1
ATOM 700 O O . HIS A 1 90 ? -12.131 -5.841 18.757 1.00 75.50 90 HIS A O 1
ATOM 706 N N . LYS A 1 91 ? -10.661 -4.354 17.967 1.00 75.00 91 LYS A N 1
ATOM 707 C CA . LYS A 1 91 ? -10.526 -3.645 19.256 1.00 75.00 91 LYS A CA 1
ATOM 708 C C . LYS A 1 91 ? -11.818 -2.918 19.641 1.00 75.00 91 LYS A C 1
ATOM 710 O O . LYS A 1 91 ? -12.180 -2.921 20.815 1.00 75.00 91 LYS A O 1
ATOM 715 N N . LEU A 1 92 ? -12.511 -2.327 18.664 1.00 77.88 92 LEU A N 1
ATOM 716 C CA . LEU A 1 92 ? -13.796 -1.660 18.875 1.00 77.88 92 LEU A CA 1
ATOM 717 C C . LEU A 1 92 ? -14.900 -2.672 19.221 1.00 77.88 92 LEU A C 1
ATOM 719 O O . LEU A 1 92 ? -15.641 -2.462 20.174 1.00 77.88 92 LEU A O 1
ATOM 723 N N . GLU A 1 93 ? -14.955 -3.806 18.520 1.00 83.06 93 GLU A N 1
ATOM 724 C CA . GLU A 1 93 ? -15.873 -4.917 18.808 1.00 83.06 93 GLU A CA 1
ATOM 725 C C . GLU A 1 93 ? -15.622 -5.515 20.199 1.00 83.06 93 GLU A C 1
ATOM 727 O O . GLU A 1 93 ? -16.573 -5.734 20.944 1.00 83.06 93 GLU A O 1
ATOM 732 N N . LYS A 1 94 ? -14.358 -5.687 20.612 1.00 85.12 94 LYS A N 1
ATOM 733 C CA . LYS A 1 94 ? -13.999 -6.135 21.970 1.00 85.12 94 LYS A CA 1
ATOM 734 C C . LYS A 1 94 ? -14.425 -5.134 23.053 1.00 85.12 94 LYS A C 1
ATOM 736 O O . LYS A 1 94 ? -14.865 -5.544 24.126 1.00 85.12 94 LYS A O 1
ATOM 741 N N . LEU A 1 95 ? -14.319 -3.831 22.780 1.00 83.88 95 LEU A N 1
ATOM 742 C CA . LEU A 1 95 ? -14.796 -2.772 23.676 1.00 83.88 95 LEU A CA 1
ATOM 743 C C . LEU A 1 95 ? -16.332 -2.749 23.755 1.00 83.88 95 LEU A C 1
ATOM 745 O O . LEU A 1 95 ? -16.883 -2.638 24.846 1.00 83.88 95 LEU A O 1
ATOM 749 N N . ILE A 1 96 ? -17.024 -2.928 22.630 1.00 86.44 96 ILE A N 1
ATOM 750 C CA . ILE A 1 96 ? -18.490 -2.996 22.574 1.00 86.44 96 ILE A CA 1
ATOM 751 C C . ILE A 1 96 ? -19.017 -4.259 23.267 1.00 86.44 96 ILE A C 1
ATOM 753 O O . ILE A 1 96 ? -19.966 -4.164 24.039 1.00 86.44 96 ILE A O 1
ATOM 757 N N . ALA A 1 97 ? -18.376 -5.415 23.084 1.00 87.19 97 ALA A N 1
ATOM 758 C CA . ALA A 1 97 ? -18.715 -6.645 23.801 1.00 87.19 97 ALA A CA 1
ATOM 759 C C . ALA A 1 97 ? -18.555 -6.483 25.324 1.00 87.19 97 ALA A C 1
ATOM 761 O O . ALA A 1 97 ? -19.408 -6.940 26.086 1.00 87.19 97 ALA A O 1
ATOM 762 N N . ARG A 1 98 ? -17.514 -5.765 25.776 1.00 88.38 98 ARG A N 1
ATOM 763 C CA . ARG A 1 98 ? -17.360 -5.392 27.191 1.00 88.38 98 ARG A CA 1
ATOM 764 C C . ARG A 1 98 ? -18.515 -4.504 27.663 1.00 88.38 98 ARG A C 1
ATOM 766 O O . ARG A 1 98 ? -19.158 -4.856 28.647 1.00 88.38 98 ARG A O 1
ATOM 773 N N . ILE A 1 99 ? -18.825 -3.427 26.935 1.00 87.12 99 ILE A N 1
ATOM 774 C CA . ILE A 1 99 ? -19.949 -2.526 27.250 1.00 87.12 99 ILE A CA 1
ATOM 775 C C . ILE A 1 99 ? -21.270 -3.305 27.341 1.00 87.12 99 ILE A C 1
ATOM 777 O O . ILE A 1 99 ? -21.987 -3.153 28.326 1.00 87.12 99 ILE A O 1
ATOM 781 N N . GLN A 1 100 ? -21.568 -4.191 26.384 1.00 88.44 100 GLN A N 1
ATOM 782 C CA . GLN A 1 100 ? -22.743 -5.069 26.455 1.00 88.44 100 GLN A CA 1
ATOM 783 C C . GLN A 1 100 ? -22.725 -5.949 27.715 1.00 88.44 100 GLN A C 1
ATOM 785 O O . GLN A 1 100 ? -23.757 -6.102 28.361 1.00 88.44 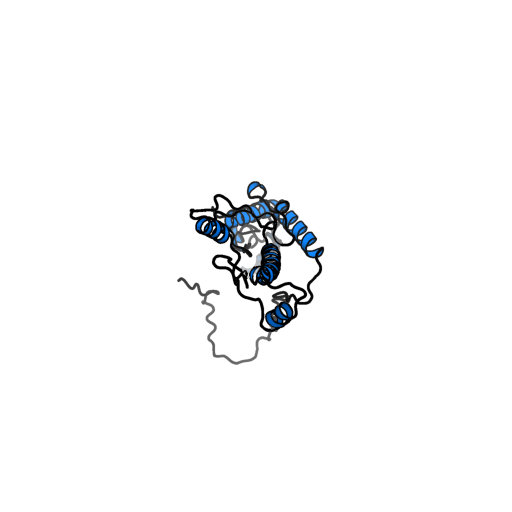100 GLN A O 1
ATOM 790 N N . SER A 1 101 ? -21.577 -6.527 28.088 1.00 87.06 101 SER A N 1
ATOM 791 C CA . SER A 1 101 ? -21.477 -7.373 29.287 1.00 87.06 101 SER A CA 1
ATOM 792 C C . SER A 1 101 ? -21.684 -6.596 30.594 1.00 87.06 101 SER A C 1
ATOM 794 O O . SER A 1 101 ? -22.296 -7.124 31.523 1.00 87.06 101 SER A O 1
ATOM 796 N N . ASP A 1 102 ? -21.251 -5.334 30.644 1.00 87.38 102 ASP A N 1
ATOM 797 C CA . ASP A 1 102 ? -21.442 -4.452 31.797 1.00 87.38 102 ASP A CA 1
ATOM 798 C C . ASP A 1 102 ? -22.907 -3.963 31.878 1.00 87.38 102 ASP A C 1
ATOM 800 O O . ASP A 1 102 ? -23.511 -4.000 32.952 1.00 87.38 102 ASP A O 1
ATOM 804 N N . TYR A 1 103 ? -23.537 -3.607 30.748 1.00 88.25 103 TYR A N 1
ATOM 805 C CA . TYR A 1 103 ? -24.968 -3.262 30.708 1.00 88.25 103 TYR A CA 1
ATOM 806 C C . TYR A 1 103 ? -25.895 -4.455 30.971 1.00 88.25 103 TYR A C 1
ATOM 808 O O . TYR A 1 103 ? -26.948 -4.268 31.578 1.00 88.25 103 TYR A O 1
ATOM 816 N N . ARG A 1 104 ? -25.512 -5.682 30.591 1.00 85.81 104 ARG A N 1
ATOM 817 C CA . ARG A 1 104 ? -26.272 -6.899 30.930 1.00 85.81 104 ARG A CA 1
ATOM 818 C C . ARG A 1 104 ? -26.346 -7.141 32.435 1.00 85.81 104 ARG A C 1
ATOM 820 O O . ARG A 1 104 ? -27.407 -7.527 32.901 1.00 85.81 104 ARG A O 1
ATOM 827 N N . LYS A 1 105 ? -25.271 -6.886 33.193 1.00 85.44 105 LYS A N 1
ATOM 828 C CA . LYS A 1 105 ? -25.291 -6.963 34.670 1.00 85.44 105 LYS A CA 1
ATOM 829 C C . LYS A 1 105 ? -26.185 -5.876 35.261 1.00 85.44 105 LYS A C 1
ATOM 831 O O . LYS A 1 105 ? -27.148 -6.185 35.961 1.00 85.44 105 LYS A O 1
ATOM 836 N N . ARG A 1 106 ? -25.950 -4.627 34.841 1.00 85.81 106 ARG A N 1
ATOM 837 C CA . ARG A 1 106 ? -26.762 -3.464 35.227 1.00 85.81 106 ARG A CA 1
ATOM 838 C C . ARG A 1 106 ? -28.248 -3.638 34.937 1.00 85.81 106 ARG A C 1
ATOM 840 O O . ARG A 1 106 ? -29.054 -3.058 35.649 1.00 85.81 106 ARG A O 1
ATOM 847 N N . ALA A 1 107 ? -28.635 -4.424 33.933 1.00 86.25 107 ALA A N 1
ATOM 848 C CA . ALA A 1 107 ? -30.041 -4.685 33.641 1.00 86.25 107 ALA A CA 1
ATOM 849 C C . ALA A 1 107 ? -30.771 -5.419 34.779 1.00 86.25 107 ALA A C 1
ATOM 851 O O . ALA A 1 107 ? -31.902 -5.055 35.086 1.00 86.25 107 ALA A O 1
ATOM 852 N N . PHE A 1 108 ? -30.128 -6.395 35.432 1.00 85.06 108 PHE A N 1
ATOM 853 C CA . PHE A 1 108 ? -30.701 -7.079 36.599 1.00 85.06 108 PHE A CA 1
ATOM 854 C C . PHE A 1 108 ? -30.668 -6.178 37.842 1.00 85.06 108 PHE A C 1
ATOM 856 O O . PHE A 1 108 ? -31.680 -6.047 38.525 1.00 85.06 108 PHE A O 1
ATOM 863 N N . GLU A 1 109 ? -29.561 -5.457 38.062 1.00 84.69 109 GLU A N 1
ATOM 864 C CA . GLU A 1 109 ? -29.437 -4.447 39.132 1.00 84.69 109 GLU A CA 1
ATOM 865 C C . GLU A 1 109 ? -30.560 -3.384 39.037 1.00 84.69 109 GLU A C 1
ATOM 867 O O . GLU A 1 109 ? -31.223 -3.070 40.021 1.00 84.69 109 GLU A O 1
ATOM 872 N N . THR A 1 110 ? -30.844 -2.891 37.826 1.00 84.81 110 THR A N 1
ATOM 873 C CA . THR A 1 110 ? -31.881 -1.876 37.519 1.00 84.81 110 THR A CA 1
ATOM 874 C C . THR A 1 110 ? -33.309 -2.452 37.486 1.00 84.81 110 THR A C 1
ATOM 876 O O . THR A 1 110 ? -34.287 -1.707 37.367 1.00 84.81 110 THR A O 1
ATOM 879 N N . ALA A 1 111 ? -33.460 -3.776 37.568 1.00 82.62 111 ALA A N 1
ATOM 880 C CA . ALA A 1 111 ? -34.752 -4.428 37.770 1.00 82.62 111 ALA A CA 1
ATOM 881 C C . ALA A 1 111 ? -35.126 -4.544 39.264 1.00 82.62 111 ALA A C 1
ATOM 883 O O . ALA A 1 111 ? -36.257 -4.928 39.570 1.00 82.62 111 ALA A O 1
ATOM 884 N N . GLU A 1 112 ? -34.197 -4.189 40.166 1.00 82.19 112 GLU A N 1
ATOM 885 C CA . GLU A 1 112 ? -34.290 -4.349 41.627 1.00 82.19 112 GLU A CA 1
ATOM 886 C C . GLU A 1 112 ? -34.429 -5.817 42.073 1.00 82.19 112 GLU A C 1
ATOM 888 O O . GLU A 1 112 ? -35.026 -6.113 43.105 1.00 82.19 112 GLU A O 1
ATOM 893 N N . VAL A 1 113 ? -33.862 -6.747 41.293 1.00 82.94 113 VAL A N 1
ATOM 894 C CA . VAL A 1 113 ? -33.949 -8.193 41.544 1.00 82.94 113 VAL A CA 1
ATOM 895 C C . VAL A 1 113 ? -32.573 -8.747 41.912 1.00 82.94 113 VAL A C 1
ATOM 897 O O . VAL A 1 113 ? -31.611 -8.578 41.161 1.00 82.94 113 VAL A O 1
ATOM 900 N N . ASP A 1 114 ? -32.474 -9.433 43.055 1.00 83.81 114 ASP A N 1
ATOM 901 C CA . ASP A 1 114 ? -31.226 -10.077 43.478 1.00 83.81 114 ASP A CA 1
ATOM 902 C C . ASP A 1 114 ? -30.817 -11.202 42.516 1.00 83.81 114 ASP A C 1
ATOM 904 O O . ASP A 1 114 ? -31.632 -12.039 42.122 1.00 83.81 114 ASP A O 1
ATOM 908 N N . LEU A 1 115 ? -29.527 -11.256 42.184 1.00 82.44 115 LEU A N 1
ATOM 909 C CA . LEU A 1 115 ? -28.970 -12.152 41.173 1.00 82.44 115 LEU A CA 1
ATOM 910 C C . LEU A 1 115 ? -28.934 -13.630 41.605 1.00 82.44 115 LEU A C 1
ATOM 912 O O . LEU A 1 115 ? -28.598 -14.481 40.782 1.00 82.44 115 LEU A O 1
ATOM 916 N N . GLN A 1 116 ? -29.210 -13.947 42.875 1.00 86.12 116 GLN A N 1
ATOM 917 C CA . GLN A 1 116 ? -29.357 -15.322 43.377 1.00 86.12 116 GLN A CA 1
ATOM 918 C C . GLN A 1 116 ? -30.827 -15.736 43.564 1.00 86.12 116 GLN A C 1
ATOM 920 O O . GLN A 1 116 ? -31.098 -16.879 43.932 1.00 86.12 116 GLN A O 1
ATOM 925 N N . SER A 1 117 ? -31.781 -14.838 43.296 1.00 89.44 117 SER A N 1
ATOM 926 C CA . SER A 1 117 ? -33.211 -15.108 43.456 1.00 89.44 117 SER A CA 1
ATOM 927 C C . SER A 1 117 ? -33.818 -15.921 42.305 1.00 89.44 117 SER A C 1
ATOM 929 O O . SER A 1 117 ? -33.380 -15.868 41.152 1.00 89.44 117 SER A O 1
ATOM 931 N N . GLU A 1 118 ? -34.910 -16.623 42.613 1.00 90.06 118 GLU A N 1
ATOM 932 C CA . GLU A 1 118 ? -35.741 -17.318 41.625 1.00 90.06 118 GLU A CA 1
ATOM 933 C C . GLU A 1 118 ? -36.358 -16.339 40.603 1.00 90.06 118 GLU A C 1
ATOM 935 O O . GLU A 1 118 ? -36.426 -16.653 39.416 1.00 90.06 118 GLU A O 1
ATOM 940 N N . GLU A 1 119 ? -36.702 -15.110 41.016 1.00 86.69 119 GLU A N 1
ATOM 941 C CA . GLU A 1 119 ? -37.197 -14.056 40.115 1.00 86.69 119 GLU A CA 1
ATOM 942 C C . GLU A 1 119 ? -36.136 -13.651 39.072 1.00 86.69 119 GLU A C 1
ATOM 944 O O . GLU A 1 119 ? -36.464 -13.509 37.891 1.00 86.69 119 GLU A O 1
ATOM 949 N N . ALA A 1 120 ? -34.855 -13.543 39.452 1.00 85.25 120 ALA A N 1
ATOM 950 C CA . ALA A 1 120 ? -33.778 -13.256 38.498 1.00 85.25 120 ALA A CA 1
ATOM 951 C C . ALA A 1 120 ? -33.556 -14.409 37.511 1.00 85.25 120 ALA A C 1
ATOM 953 O O . ALA A 1 120 ? -33.357 -14.160 36.319 1.00 85.25 120 ALA A O 1
ATOM 954 N N . PHE A 1 121 ? -33.631 -15.660 37.976 1.00 86.88 121 PHE A N 1
ATOM 955 C CA . PHE A 1 121 ? -33.550 -16.837 37.108 1.00 86.88 121 PHE A CA 1
ATOM 956 C C . PHE A 1 121 ? -34.693 -16.851 36.086 1.00 86.88 121 PHE A C 1
ATOM 958 O O . PHE A 1 121 ? -34.471 -17.012 34.882 1.00 86.88 121 PHE A O 1
ATOM 965 N N . ASP A 1 122 ? -35.918 -16.604 36.543 1.00 89.81 122 ASP A N 1
ATOM 966 C CA . ASP A 1 122 ? -37.104 -16.657 35.698 1.00 89.81 122 ASP A CA 1
ATOM 967 C C . ASP A 1 122 ? -37.247 -15.423 34.781 1.00 89.81 122 ASP A C 1
ATOM 969 O O . ASP A 1 122 ? -37.894 -15.503 33.734 1.00 89.81 122 ASP A O 1
ATOM 973 N N . LEU A 1 123 ? -36.602 -14.296 35.109 1.00 85.81 123 LEU A N 1
ATOM 974 C CA . LEU A 1 123 ? -36.356 -13.182 34.182 1.00 85.81 123 LEU A CA 1
ATOM 975 C C . LEU A 1 123 ? -35.276 -13.525 33.148 1.00 85.81 123 LEU A C 1
ATOM 977 O O . LEU A 1 123 ? -35.501 -13.311 31.957 1.00 85.81 123 LEU A O 1
ATOM 981 N N . ALA A 1 124 ? -34.151 -14.119 33.556 1.00 85.75 124 ALA A N 1
ATOM 982 C CA . ALA A 1 124 ? -33.069 -14.506 32.646 1.00 85.75 124 ALA A CA 1
ATOM 983 C C . ALA A 1 124 ? -33.530 -15.519 31.579 1.00 85.75 124 ALA A C 1
ATOM 985 O O . ALA A 1 124 ? -33.109 -15.433 30.425 1.00 85.75 124 ALA A O 1
ATOM 986 N N . ARG A 1 125 ? -34.464 -16.420 31.922 1.00 87.25 125 ARG A N 1
ATOM 987 C CA . ARG A 1 125 ? -35.133 -17.324 30.960 1.00 87.25 125 ARG A CA 1
ATOM 988 C C . ARG A 1 125 ? -35.971 -16.596 29.901 1.00 87.25 125 ARG A C 1
ATOM 990 O O . ARG A 1 125 ? -36.191 -17.151 28.828 1.00 87.25 125 ARG A O 1
ATOM 997 N N . LYS A 1 126 ? -36.438 -15.378 30.191 1.00 85.75 126 LYS A N 1
ATOM 998 C CA . LYS A 1 126 ? -37.214 -14.514 29.279 1.00 85.75 126 LYS A CA 1
ATOM 999 C C . LYS A 1 126 ? -36.309 -13.561 28.479 1.00 85.75 126 LYS A C 1
ATOM 1001 O O . LYS A 1 126 ? -36.748 -13.019 27.468 1.00 85.75 126 LYS A O 1
ATOM 1006 N N . GLY A 1 127 ? -35.053 -13.381 28.898 1.00 83.75 127 GLY A N 1
ATOM 1007 C CA . GLY A 1 127 ? -34.025 -12.603 28.205 1.00 83.75 127 GLY A CA 1
ATOM 1008 C C . GLY A 1 127 ? -33.305 -11.613 29.124 1.00 83.75 127 GLY A C 1
ATOM 1009 O O . GLY A 1 127 ? -33.219 -11.802 30.333 1.00 83.75 127 GLY A O 1
ATOM 1010 N N . ILE A 1 128 ? -32.774 -10.533 28.544 1.00 81.00 128 ILE A N 1
ATOM 1011 C CA . ILE A 1 128 ? -32.234 -9.406 29.319 1.00 81.00 128 ILE A CA 1
ATOM 1012 C C . ILE A 1 128 ? -33.433 -8.595 29.852 1.00 81.00 128 ILE A C 1
ATOM 1014 O O . ILE A 1 128 ? -34.245 -8.149 29.032 1.00 81.00 128 ILE A O 1
ATOM 1018 N N . PRO A 1 129 ? -33.579 -8.388 31.175 1.00 82.81 129 PRO A N 1
ATOM 1019 C CA . PRO A 1 129 ? -34.712 -7.653 31.733 1.00 82.81 129 PRO A CA 1
ATOM 1020 C C . PRO A 1 129 ? -34.684 -6.174 31.327 1.00 82.81 129 PRO A C 1
ATOM 1022 O O . PRO A 1 129 ? -33.629 -5.603 31.044 1.00 82.81 129 PRO A O 1
ATOM 1025 N N . ARG A 1 130 ? -35.860 -5.537 31.312 1.00 77.12 130 ARG A N 1
ATOM 1026 C CA . ARG A 1 130 ? -35.967 -4.083 31.127 1.00 77.12 130 ARG A CA 1
ATOM 1027 C C . ARG A 1 130 ? -35.732 -3.358 32.451 1.00 77.12 130 ARG A C 1
ATOM 1029 O O . ARG A 1 130 ? -36.083 -3.878 33.505 1.00 77.12 130 ARG A O 1
ATOM 1036 N N . ALA A 1 131 ? -35.211 -2.134 32.374 1.00 74.88 131 ALA A N 1
ATOM 1037 C CA . ALA A 1 131 ? -35.135 -1.227 33.515 1.00 74.88 131 ALA A CA 1
ATOM 1038 C C . ALA A 1 131 ? -36.524 -1.039 34.143 1.00 74.88 131 ALA A C 1
ATOM 1040 O O . ALA A 1 131 ? -37.482 -0.720 33.434 1.00 74.88 131 ALA A O 1
ATOM 1041 N N . ARG A 1 132 ? -36.616 -1.220 35.464 1.00 74.00 132 ARG A N 1
ATOM 1042 C CA . ARG A 1 132 ? -37.839 -0.986 36.249 1.00 74.00 132 ARG A CA 1
ATOM 1043 C C . ARG A 1 132 ? -37.957 0.479 36.679 1.00 74.00 132 ARG A C 1
ATOM 1045 O O . ARG A 1 132 ? -39.059 1.008 36.782 1.00 74.00 132 ARG A O 1
ATOM 1052 N N . LEU A 1 133 ? -36.812 1.137 36.871 1.00 71.31 133 LEU A N 1
ATOM 1053 C CA . LEU A 1 133 ? -36.696 2.540 37.266 1.00 71.31 133 LEU A CA 1
ATOM 1054 C C . LEU A 1 133 ? -36.789 3.496 36.066 1.00 71.31 133 LEU A C 1
ATOM 1056 O O . LEU A 1 133 ? -36.082 3.348 35.065 1.00 71.31 133 LEU A O 1
ATOM 1060 N N . PHE A 1 134 ? -37.619 4.533 36.195 1.00 62.31 134 PHE A N 1
ATOM 1061 C CA . PHE A 1 134 ? -37.729 5.603 35.204 1.00 62.31 134 PHE A CA 1
ATOM 1062 C C . PHE A 1 134 ? -36.406 6.378 35.074 1.00 62.31 134 PHE A C 1
ATOM 1064 O O . PHE A 1 134 ? -35.844 6.840 36.062 1.00 62.31 134 PHE A O 1
ATOM 1071 N N . GLY A 1 135 ? -35.922 6.537 33.838 1.00 68.88 135 GLY A N 1
ATOM 1072 C CA . GLY A 1 135 ? -34.685 7.263 33.516 1.00 68.88 135 GLY A CA 1
ATOM 1073 C C . GLY A 1 135 ? -33.415 6.404 33.439 1.00 68.88 135 GLY A C 1
ATOM 1074 O O . GLY A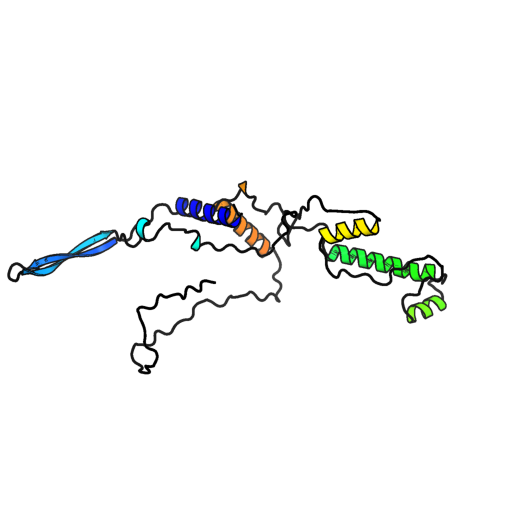 1 135 ? -32.405 6.875 32.919 1.00 68.88 135 GLY A O 1
ATOM 1075 N N . ALA A 1 136 ? -33.443 5.142 33.877 1.00 72.56 136 ALA A N 1
ATOM 1076 C CA . ALA A 1 136 ? -32.280 4.261 33.793 1.00 72.56 136 ALA A CA 1
ATOM 1077 C C . ALA A 1 136 ? -32.154 3.621 32.394 1.00 72.56 136 ALA A C 1
ATOM 1079 O O . ALA A 1 136 ? -32.933 2.747 32.011 1.00 72.56 136 ALA A O 1
ATOM 1080 N N . GLN A 1 137 ? -31.172 4.067 31.604 1.00 77.62 137 GLN A N 1
ATOM 1081 C CA . GLN A 1 137 ? -31.034 3.673 30.199 1.00 77.62 137 GLN A CA 1
ATOM 1082 C C . GLN A 1 137 ? -30.078 2.479 30.015 1.00 77.62 137 GLN A C 1
ATOM 1084 O O . GLN A 1 137 ? -28.900 2.550 30.356 1.00 77.62 137 GLN A O 1
ATOM 1089 N N . ILE A 1 138 ? -30.590 1.378 29.451 1.00 83.56 138 ILE A N 1
ATOM 1090 C CA . ILE A 1 138 ? -29.859 0.117 29.227 1.00 83.56 138 ILE A CA 1
ATOM 1091 C C . ILE A 1 138 ? -29.572 -0.081 27.734 1.00 83.56 138 ILE A C 1
ATOM 1093 O O . ILE A 1 138 ? -30.460 0.080 26.896 1.00 83.56 138 ILE A O 1
ATOM 1097 N N . ILE A 1 139 ? -28.346 -0.507 27.410 1.00 82.56 139 ILE A N 1
ATOM 1098 C CA . ILE A 1 139 ? -27.940 -0.924 26.061 1.00 82.56 139 ILE A CA 1
ATOM 1099 C C . ILE A 1 139 ? -27.998 -2.457 25.968 1.00 82.56 139 ILE A C 1
ATOM 1101 O O . ILE A 1 139 ? -27.131 -3.148 26.500 1.00 82.56 139 ILE A O 1
ATOM 1105 N N . TYR A 1 140 ? -29.011 -2.992 25.281 1.00 80.75 140 TYR A N 1
ATOM 1106 C CA . TYR A 1 140 ? -29.205 -4.443 25.103 1.00 80.75 140 TYR A CA 1
ATOM 1107 C C . TYR A 1 140 ? -28.260 -5.045 24.050 1.00 80.75 140 TYR A C 1
ATOM 1109 O O . TYR A 1 140 ? -27.704 -6.127 24.247 1.00 80.75 140 TYR A O 1
ATOM 1117 N N . GLU A 1 141 ? -28.058 -4.324 22.943 1.00 82.88 141 GLU A N 1
ATOM 1118 C CA . GLU A 1 141 ? -27.193 -4.700 21.824 1.00 82.88 141 GLU A CA 1
ATOM 1119 C C . GLU A 1 141 ? -26.538 -3.445 21.220 1.00 82.88 141 GLU A C 1
ATOM 1121 O O . GLU A 1 141 ? -27.100 -2.351 21.256 1.00 82.88 141 GLU A O 1
ATOM 1126 N N . CYS A 1 142 ? -25.337 -3.602 20.665 1.00 78.12 142 CYS A N 1
ATOM 1127 C CA . CYS A 1 142 ? -24.625 -2.594 19.880 1.00 78.12 142 CYS A CA 1
ATOM 1128 C C . CYS A 1 142 ? -23.641 -3.319 18.945 1.00 78.12 142 CYS A C 1
ATOM 1130 O O . CYS A 1 142 ? -22.974 -4.254 19.390 1.00 78.12 142 CYS A O 1
ATOM 1132 N N . SER A 1 143 ? -23.545 -2.936 17.667 1.00 78.44 143 SER A N 1
ATOM 1133 C CA . SER A 1 143 ? -22.752 -3.670 16.666 1.00 78.44 143 SER A CA 1
ATOM 1134 C C . SER A 1 143 ? -22.073 -2.761 15.630 1.00 78.44 143 SER A C 1
ATOM 1136 O O . SER A 1 143 ? -22.623 -1.755 15.180 1.00 78.44 143 SER A O 1
ATOM 1138 N N . VAL A 1 144 ? -20.843 -3.117 15.233 1.00 69.44 144 VAL A N 1
ATOM 1139 C CA . VAL A 1 144 ? -20.011 -2.321 14.310 1.00 69.44 144 VAL A CA 1
ATOM 1140 C C . VAL A 1 144 ? -20.366 -2.647 12.857 1.00 69.44 144 VAL A C 1
ATOM 1142 O O . VAL A 1 144 ? -19.729 -3.486 12.224 1.00 69.44 144 VAL A O 1
ATOM 1145 N N . LYS A 1 145 ? -21.381 -1.971 12.305 1.00 68.75 145 LYS A N 1
ATOM 1146 C CA . LYS A 1 145 ? -21.809 -2.186 10.905 1.00 68.75 145 LYS A CA 1
ATOM 1147 C C . LYS A 1 145 ? -20.772 -1.712 9.877 1.00 68.75 145 LYS A C 1
ATOM 1149 O O . LYS A 1 145 ? -20.527 -2.399 8.892 1.00 68.75 145 LYS A O 1
ATOM 1154 N N . ARG A 1 146 ? -20.158 -0.546 10.101 1.00 60.31 146 ARG A N 1
ATOM 1155 C CA . ARG A 1 146 ? -19.048 0.012 9.306 1.00 60.31 146 ARG A CA 1
ATOM 1156 C C . ARG A 1 146 ? -18.106 0.769 10.241 1.00 60.31 146 ARG A C 1
ATOM 1158 O O . ARG A 1 146 ? -18.577 1.467 11.132 1.00 60.31 146 ARG A O 1
ATOM 1165 N N . PHE A 1 147 ? -16.795 0.649 10.037 1.00 64.12 147 PHE A N 1
ATOM 1166 C CA . PHE A 1 147 ? -15.792 1.411 10.786 1.00 64.12 147 PHE A CA 1
ATOM 1167 C C . PHE A 1 147 ? -15.011 2.322 9.840 1.00 64.12 147 PHE A C 1
ATOM 1169 O O . PHE A 1 147 ? -14.170 1.862 9.071 1.00 64.12 147 PHE A O 1
ATOM 1176 N N . HIS A 1 148 ? -15.298 3.618 9.914 1.00 70.12 148 HIS A N 1
ATOM 1177 C CA . HIS A 1 148 ? -14.608 4.665 9.173 1.00 70.12 148 HIS A CA 1
ATOM 1178 C C . HIS A 1 148 ? -14.355 5.827 10.145 1.00 70.12 148 HIS A C 1
ATOM 1180 O O . HIS A 1 148 ? -15.286 6.368 10.745 1.00 70.12 148 HIS A O 1
ATOM 1186 N N . LEU A 1 149 ? -13.077 6.136 10.379 1.00 71.75 149 LEU A N 1
ATOM 1187 C CA . LEU A 1 149 ? -12.643 6.931 11.531 1.00 71.75 149 LEU A CA 1
ATOM 1188 C C . LEU A 1 149 ? -13.089 8.413 11.491 1.00 71.75 149 LEU A C 1
ATOM 1190 O O . LEU A 1 149 ? -13.474 8.907 12.550 1.00 71.75 149 LEU A O 1
ATOM 1194 N N . PRO A 1 150 ? -13.136 9.108 10.333 1.00 74.75 150 PRO A N 1
ATOM 1195 C CA . PRO A 1 150 ? -13.769 10.426 10.220 1.00 74.75 150 PRO A CA 1
ATOM 1196 C C . PRO A 1 150 ? -15.240 10.442 10.661 1.00 74.75 150 PRO A C 1
ATOM 1198 O O . PRO A 1 150 ? -15.603 11.257 11.505 1.00 74.75 150 PRO A O 1
ATOM 1201 N N . CYS A 1 151 ? -16.068 9.506 10.174 1.00 73.38 151 CYS A N 1
ATOM 1202 C CA . CYS A 1 151 ? -17.470 9.390 10.598 1.00 73.38 151 CYS A CA 1
ATOM 1203 C C . CYS A 1 151 ? -17.583 9.125 12.101 1.00 73.38 151 CYS A C 1
ATOM 1205 O O . CYS A 1 151 ? -18.375 9.778 12.764 1.00 73.38 151 CYS A O 1
ATOM 1207 N N . PHE A 1 152 ? -16.767 8.227 12.664 1.00 75.75 152 PHE A N 1
ATOM 1208 C CA . PHE A 1 152 ? -16.782 7.966 14.109 1.00 75.75 152 PHE A CA 1
ATOM 1209 C C . PHE A 1 152 ? -16.460 9.222 14.940 1.00 75.75 152 PHE A C 1
ATOM 1211 O O . PHE A 1 152 ? -17.091 9.461 15.965 1.00 75.75 152 PHE A O 1
ATOM 1218 N N . ILE A 1 153 ? -15.517 10.053 14.485 1.00 75.31 153 ILE A N 1
ATOM 1219 C CA . ILE A 1 153 ? -15.199 11.333 15.136 1.00 75.31 153 ILE A CA 1
ATOM 1220 C C . ILE A 1 153 ? -16.365 12.321 15.004 1.00 75.31 153 ILE A C 1
ATOM 1222 O O . ILE A 1 153 ? -16.703 12.980 15.983 1.00 75.31 153 ILE A O 1
ATOM 1226 N N . HIS A 1 154 ? -17.004 12.400 13.834 1.00 73.62 154 HIS A N 1
ATOM 1227 C CA . HIS A 1 154 ? -18.171 13.258 13.617 1.00 73.62 154 HIS A CA 1
ATOM 1228 C C . HIS A 1 154 ? -19.355 12.869 14.519 1.00 73.62 154 HIS A C 1
ATOM 1230 O O . HIS A 1 154 ? -19.885 13.718 15.233 1.00 73.62 154 HIS A O 1
ATOM 1236 N N . GLU A 1 155 ? -19.694 11.577 14.558 1.00 73.94 155 GLU A N 1
ATOM 1237 C CA . GLU A 1 155 ? -20.721 11.001 15.436 1.00 73.94 155 GLU A CA 1
ATOM 1238 C C . GLU A 1 155 ? -20.442 11.309 16.914 1.00 73.94 155 GLU A C 1
ATOM 1240 O O . GLU A 1 155 ? -21.353 11.700 17.640 1.00 73.94 155 GLU A O 1
ATOM 1245 N N . LEU A 1 156 ? -19.188 11.207 17.376 1.00 78.12 156 LEU A N 1
ATOM 1246 C CA . LEU A 1 156 ? -18.828 11.599 18.746 1.00 78.12 156 LEU A CA 1
ATOM 1247 C C . LEU A 1 156 ? -19.094 13.086 19.025 1.00 78.12 156 LEU A C 1
ATOM 1249 O O . LEU A 1 156 ? -19.551 13.414 20.116 1.00 78.12 156 LEU A O 1
ATOM 1253 N N . GLY A 1 157 ? -18.858 13.976 18.057 1.00 70.00 157 GLY A N 1
ATOM 1254 C CA . GLY A 1 157 ? -19.219 15.392 18.183 1.00 70.00 157 GLY A CA 1
ATOM 1255 C C . GLY A 1 157 ? -20.724 15.584 18.359 1.00 70.00 157 GLY A C 1
ATOM 1256 O O . GLY A 1 157 ? -21.153 16.213 19.329 1.00 70.00 157 GLY A O 1
ATOM 1257 N N . VAL A 1 158 ? -21.515 14.977 17.467 1.00 76.75 158 VAL A N 1
ATOM 1258 C CA . VAL A 1 158 ? -22.988 15.051 17.477 1.00 76.75 158 VAL A CA 1
ATOM 1259 C C . VAL A 1 158 ? -23.563 14.515 18.792 1.00 76.75 158 VAL A C 1
ATOM 1261 O O . VAL A 1 158 ? -24.395 15.178 19.408 1.00 76.75 158 VAL A O 1
ATOM 1264 N N . ASN A 1 159 ? -23.066 13.375 19.283 1.00 75.69 159 ASN A N 1
ATOM 1265 C CA . ASN A 1 159 ? -23.482 12.793 20.567 1.00 75.69 159 ASN A CA 1
ATOM 1266 C C . ASN A 1 159 ? -23.095 13.653 21.790 1.00 75.69 159 ASN A C 1
ATOM 1268 O O . ASN A 1 159 ? -23.693 13.502 22.853 1.00 75.69 159 ASN A O 1
ATOM 1272 N N . LEU A 1 160 ? -22.131 14.569 21.651 1.00 81.62 160 LEU A N 1
ATOM 1273 C CA . LEU A 1 160 ? -21.759 15.562 22.667 1.00 81.62 160 LEU A CA 1
ATOM 1274 C C . LEU A 1 160 ? -22.482 16.914 22.486 1.00 81.62 160 LEU A C 1
ATOM 1276 O O . LEU A 1 160 ? -22.171 17.864 23.201 1.00 81.62 160 LEU A O 1
ATOM 1280 N N . GLY A 1 161 ? -23.417 17.034 21.535 1.00 76.56 161 GLY A N 1
ATOM 1281 C CA . GLY A 1 161 ? -24.104 18.296 21.226 1.00 76.56 161 GLY A CA 1
ATOM 1282 C C . GLY A 1 161 ? -23.209 19.339 20.542 1.00 76.56 161 GLY A C 1
ATOM 1283 O O . GLY A 1 161 ? -23.455 20.537 20.652 1.00 76.56 161 GLY A O 1
ATOM 1284 N N . THR A 1 162 ? -22.150 18.896 19.860 1.00 85.88 162 THR A N 1
ATOM 1285 C CA . THR A 1 162 ? -21.119 19.748 19.240 1.00 85.88 162 THR A CA 1
ATOM 1286 C C . THR A 1 162 ? -20.826 19.318 17.800 1.00 85.88 162 THR A C 1
ATOM 1288 O O . THR A 1 162 ? -21.359 18.326 17.305 1.00 85.88 162 THR A O 1
ATOM 1291 N N . THR A 1 163 ? -19.955 20.044 17.098 1.00 82.12 163 THR A N 1
ATOM 1292 C CA . THR A 1 163 ? -19.434 19.626 15.791 1.00 82.12 163 THR A CA 1
ATOM 1293 C C . THR A 1 163 ? -17.971 19.207 15.912 1.00 82.12 163 THR A C 1
ATOM 1295 O O . THR A 1 163 ? -17.093 20.005 16.229 1.00 82.12 163 THR A O 1
ATOM 1298 N N . ALA A 1 164 ? -17.696 17.932 15.632 1.00 73.62 164 ALA A N 1
ATOM 1299 C CA . ALA A 1 164 ? -16.342 17.396 15.559 1.00 73.62 164 ALA A CA 1
ATOM 1300 C C . ALA A 1 164 ? -15.960 17.090 14.105 1.00 73.62 164 ALA A C 1
ATOM 1302 O O . ALA A 1 164 ? -16.771 16.600 13.314 1.00 73.62 164 ALA A O 1
ATOM 1303 N N . SER A 1 165 ? -14.703 17.373 13.764 1.00 79.62 165 SER A N 1
ATOM 1304 C CA . SER A 1 165 ? -14.096 17.086 12.464 1.00 79.62 165 SER A CA 1
ATOM 1305 C C . SER A 1 165 ? -12.650 16.638 12.667 1.00 79.62 165 SER A C 1
ATOM 1307 O O . SER A 1 165 ? -11.976 17.085 13.598 1.00 79.62 165 SER A O 1
ATOM 1309 N N . CYS A 1 166 ? -12.159 15.732 11.821 1.00 71.25 166 CYS A N 1
ATOM 1310 C CA . CYS A 1 166 ? -10.811 15.198 11.965 1.00 71.25 166 CYS A CA 1
ATOM 1311 C C . CYS A 1 166 ? -9.790 16.043 11.191 1.00 71.25 166 CYS A C 1
ATOM 1313 O O . CYS A 1 166 ? -9.680 15.940 9.973 1.00 71.25 166 CYS A O 1
ATOM 1315 N N . ALA A 1 167 ? -9.012 16.859 11.908 1.00 72.88 167 ALA A N 1
ATOM 1316 C CA . ALA A 1 167 ? -8.047 17.776 11.296 1.00 72.88 167 ALA A CA 1
ATOM 1317 C C . ALA A 1 167 ? -6.899 17.072 10.541 1.00 72.88 167 ALA A C 1
ATOM 1319 O O . ALA A 1 167 ? -6.410 17.600 9.544 1.00 72.88 167 ALA A O 1
ATOM 1320 N N . ARG A 1 168 ? -6.439 15.906 11.023 1.00 65.69 168 ARG A N 1
ATOM 1321 C CA . ARG A 1 168 ? -5.422 15.054 10.376 1.00 65.69 168 ARG A CA 1
ATOM 1322 C C . ARG A 1 168 ? -5.602 13.602 10.804 1.00 65.69 168 ARG A C 1
ATOM 1324 O O . ARG A 1 168 ? -5.626 13.329 12.003 1.00 65.69 168 ARG A O 1
ATOM 1331 N N . LEU A 1 169 ? -5.587 12.667 9.853 1.00 69.69 169 LEU A N 1
ATOM 1332 C CA . LEU A 1 169 ? -5.430 11.244 10.159 1.00 69.69 169 LEU A CA 1
ATOM 1333 C C . LEU A 1 169 ? -4.023 10.756 9.817 1.00 69.69 169 LEU A C 1
ATOM 1335 O O . LEU A 1 169 ? -3.579 10.840 8.670 1.00 69.69 169 LEU A O 1
ATOM 1339 N N . ARG A 1 170 ? -3.341 10.184 10.819 1.00 69.94 170 ARG A N 1
ATOM 1340 C CA . ARG A 1 170 ? -2.146 9.360 10.620 1.00 69.94 170 ARG A CA 1
ATOM 1341 C C . ARG A 1 170 ? -2.461 7.907 10.951 1.00 69.94 170 ARG A C 1
ATOM 1343 O O . ARG A 1 170 ? -2.853 7.552 12.059 1.00 69.94 170 ARG A O 1
ATOM 1350 N N . ARG A 1 171 ? -2.248 7.074 9.950 1.00 70.44 171 ARG A N 1
ATOM 1351 C CA . ARG A 1 171 ? -2.477 5.639 9.894 1.00 70.44 171 ARG A CA 1
ATOM 1352 C C . ARG A 1 171 ? -1.023 5.074 10.169 1.00 70.44 171 ARG A C 1
ATOM 1354 O O . ARG A 1 171 ? -0.099 5.443 9.447 1.00 70.44 171 ARG A O 1
ATOM 1361 N N . ALA A 1 172 ? -0.768 4.295 11.252 1.00 68.19 172 ALA A N 1
ATOM 1362 C CA . ALA A 1 172 ? 0.557 3.700 11.669 1.00 68.19 172 ALA A CA 1
ATOM 1363 C C . ALA A 1 172 ? 1.174 2.393 11.003 1.00 68.19 172 ALA A C 1
ATOM 1365 O O . ALA A 1 172 ? 2.291 2.487 10.490 1.00 68.19 172 ALA A O 1
ATOM 1366 N N . SER A 1 173 ? 0.519 1.204 10.993 1.00 69.75 173 SER A N 1
ATOM 1367 C CA . SER A 1 173 ? 0.868 -0.001 10.165 1.00 69.75 173 SER A CA 1
ATOM 1368 C C . SER A 1 173 ? -0.296 -0.552 9.276 1.00 69.75 173 SER A C 1
ATOM 1370 O O . SER A 1 173 ? -1.458 -0.305 9.583 1.00 69.75 173 SER A O 1
ATOM 1372 N N . ILE A 1 174 ? -0.053 -1.347 8.214 1.00 73.56 174 ILE A N 1
ATOM 1373 C CA . ILE A 1 174 ? -1.063 -2.166 7.473 1.00 73.56 174 ILE A CA 1
ATOM 1374 C C . ILE A 1 174 ? -0.674 -3.645 7.524 1.00 73.56 174 ILE A C 1
ATOM 1376 O O . ILE A 1 174 ? 0.377 -4.022 7.021 1.00 73.56 174 ILE A O 1
ATOM 1380 N N . GLY A 1 175 ? -1.524 -4.496 8.110 1.00 75.88 175 GLY A N 1
ATOM 1381 C CA . GLY A 1 175 ? -1.180 -5.909 8.312 1.00 75.88 175 GLY A CA 1
ATOM 1382 C C . GLY A 1 175 ? 0.178 -6.027 9.029 1.00 75.88 175 GLY A C 1
ATOM 1383 O O . GLY A 1 175 ? 0.303 -5.456 10.114 1.00 75.88 175 GLY A O 1
ATOM 1384 N N . PRO A 1 176 ? 1.199 -6.671 8.435 1.00 82.56 176 PRO A N 1
ATOM 1385 C CA . PRO A 1 176 ? 2.547 -6.732 9.004 1.00 82.56 176 PRO A CA 1
ATOM 1386 C C . PRO A 1 176 ? 3.406 -5.473 8.735 1.00 82.56 176 PRO A C 1
ATOM 1388 O O . PRO A 1 176 ? 4.435 -5.273 9.382 1.00 82.56 176 PRO A O 1
ATOM 1391 N N . PHE A 1 177 ? 3.022 -4.608 7.789 1.00 87.06 177 PHE A N 1
ATOM 1392 C CA . PHE A 1 177 ? 3.867 -3.523 7.283 1.00 87.06 177 PHE A CA 1
ATOM 1393 C C . PHE A 1 177 ? 3.742 -2.237 8.108 1.00 87.06 177 PHE A C 1
ATOM 1395 O O . PHE A 1 177 ? 2.710 -1.570 8.100 1.00 87.06 177 PHE A O 1
ATOM 1402 N N . HIS A 1 178 ? 4.811 -1.850 8.797 1.00 85.62 178 HIS A N 1
ATOM 1403 C CA . HIS A 1 178 ? 4.873 -0.653 9.639 1.00 85.62 178 HIS A CA 1
ATOM 1404 C C . HIS A 1 178 ? 5.307 0.597 8.860 1.00 85.62 178 HIS A C 1
ATOM 1406 O O . HIS A 1 178 ? 5.926 0.493 7.803 1.00 85.62 178 HIS A O 1
ATOM 1412 N N . SER A 1 179 ? 5.053 1.801 9.393 1.00 82.69 179 SER A N 1
ATOM 1413 C CA . SER A 1 179 ? 5.513 3.053 8.761 1.00 82.69 179 SER A CA 1
ATOM 1414 C C . SER A 1 179 ? 7.040 3.180 8.633 1.00 82.69 179 SER A C 1
ATOM 1416 O O . SER A 1 179 ? 7.511 4.046 7.909 1.00 82.69 179 SER A O 1
ATOM 1418 N N . SER A 1 180 ? 7.813 2.328 9.313 1.00 85.06 180 SER A N 1
ATOM 1419 C CA . SER A 1 180 ? 9.262 2.148 9.123 1.00 85.06 180 SER A CA 1
ATOM 1420 C C . SER A 1 180 ? 9.632 1.426 7.818 1.00 85.06 180 SER A C 1
ATOM 1422 O O . SER A 1 180 ? 10.794 1.445 7.423 1.00 85.06 180 SER A O 1
ATOM 1424 N N . HIS A 1 181 ? 8.668 0.792 7.149 1.00 87.56 181 HIS A N 1
ATOM 1425 C CA . HIS A 1 181 ? 8.823 0.135 5.847 1.00 87.56 181 HIS A CA 1
ATOM 1426 C C . HIS A 1 181 ? 8.165 0.939 4.712 1.00 87.56 181 HIS A C 1
ATOM 1428 O O . HIS A 1 181 ? 8.218 0.525 3.558 1.00 87.56 181 HIS A O 1
ATOM 1434 N N . ALA A 1 182 ? 7.538 2.081 5.015 1.00 87.56 182 ALA A N 1
ATOM 1435 C CA . ALA A 1 182 ? 6.932 2.945 4.011 1.00 87.56 182 ALA A CA 1
ATOM 1436 C C . ALA A 1 182 ? 8.011 3.768 3.289 1.00 87.56 182 ALA A C 1
ATOM 1438 O O . ALA A 1 182 ? 8.741 4.531 3.921 1.00 87.56 182 ALA A O 1
ATOM 1439 N N . LEU A 1 183 ? 8.091 3.637 1.963 1.00 89.31 183 LEU A N 1
ATOM 1440 C CA . LEU A 1 183 ? 8.997 4.435 1.140 1.00 89.31 183 LEU A CA 1
ATOM 1441 C C . LEU A 1 183 ? 8.475 5.878 1.037 1.00 89.31 183 LEU A C 1
ATOM 1443 O O . LEU A 1 183 ? 7.367 6.109 0.552 1.00 89.31 183 LEU A O 1
ATOM 1447 N N . LEU A 1 184 ? 9.260 6.856 1.494 1.00 88.38 184 LEU A N 1
ATOM 1448 C CA . LEU A 1 184 ? 8.901 8.274 1.382 1.00 88.38 184 LEU A CA 1
ATOM 1449 C C . LEU A 1 184 ? 9.192 8.806 -0.028 1.00 88.38 184 LEU A C 1
ATOM 1451 O O . LEU A 1 184 ? 10.127 8.350 -0.679 1.00 88.38 184 LEU A O 1
ATOM 1455 N N . GLU A 1 185 ? 8.470 9.841 -0.472 1.00 87.19 185 GLU A N 1
ATOM 1456 C CA . GLU A 1 185 ? 8.651 10.441 -1.808 1.00 87.19 185 GLU A CA 1
ATOM 1457 C C . GLU A 1 185 ? 10.113 10.845 -2.088 1.00 87.19 185 GLU A C 1
ATOM 1459 O O . GLU A 1 185 ? 10.658 10.563 -3.152 1.00 87.19 185 GLU A O 1
ATOM 1464 N N . LYS A 1 186 ? 10.795 11.410 -1.082 1.00 88.75 186 LYS A N 1
ATOM 1465 C CA . LYS A 1 186 ? 12.218 11.800 -1.145 1.00 88.75 186 LYS A CA 1
ATOM 1466 C C . LYS A 1 186 ? 13.202 10.623 -1.235 1.00 88.75 186 LYS A C 1
ATOM 1468 O O . LYS A 1 186 ? 14.392 10.849 -1.417 1.00 88.75 186 LYS A O 1
ATOM 1473 N N . GLN A 1 187 ? 12.733 9.392 -1.040 1.00 89.56 187 GLN A N 1
ATOM 1474 C CA . GLN A 1 187 ? 13.531 8.162 -1.045 1.00 89.56 187 GLN A CA 1
ATOM 1475 C C . GLN A 1 187 ? 13.247 7.286 -2.276 1.00 89.56 187 GLN A C 1
ATOM 1477 O O . GLN A 1 187 ? 13.860 6.226 -2.407 1.00 89.56 187 GLN A O 1
ATOM 1482 N N . ILE A 1 188 ? 12.353 7.721 -3.175 1.00 90.25 188 ILE A N 1
ATOM 1483 C CA . ILE A 1 188 ? 12.051 7.050 -4.444 1.00 90.25 188 ILE A CA 1
ATOM 1484 C 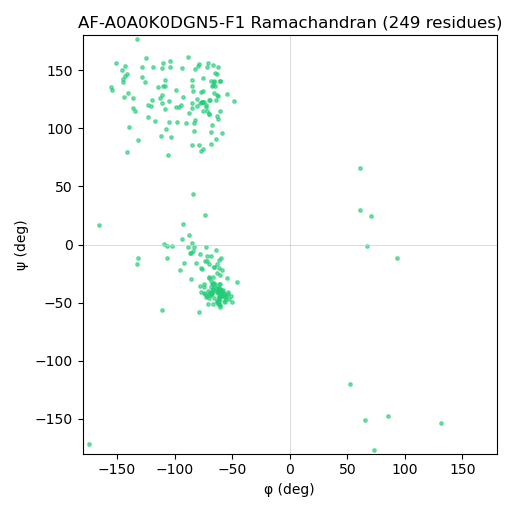C . ILE A 1 188 ? 13.312 7.035 -5.320 1.00 90.25 188 ILE A C 1
ATOM 1486 O O . ILE A 1 188 ? 13.719 8.054 -5.872 1.00 90.25 188 ILE A O 1
ATOM 1490 N N . SER A 1 189 ? 13.901 5.849 -5.447 1.00 92.75 189 SER A N 1
ATOM 1491 C CA . SER A 1 189 ? 14.909 5.466 -6.438 1.00 92.75 189 SER A CA 1
ATOM 1492 C C . SER A 1 189 ? 14.783 3.966 -6.702 1.00 92.75 189 SER A C 1
ATOM 1494 O O . SER A 1 189 ? 14.300 3.231 -5.832 1.00 92.75 189 SER A O 1
ATOM 1496 N N . LEU A 1 190 ? 15.228 3.490 -7.864 1.00 91.31 190 LEU A N 1
ATOM 1497 C CA . LEU A 1 190 ? 15.172 2.077 -8.252 1.00 91.31 190 LEU A CA 1
ATOM 1498 C C . LEU A 1 190 ? 15.801 1.169 -7.188 1.00 91.31 190 LEU A C 1
ATOM 1500 O O . LEU A 1 190 ? 15.172 0.209 -6.750 1.00 91.31 190 LEU A O 1
ATOM 1504 N N . GLN A 1 191 ? 16.992 1.518 -6.687 1.00 92.62 191 GLN A N 1
ATOM 1505 C CA . GLN A 1 191 ? 17.655 0.742 -5.633 1.00 92.62 191 GLN A CA 1
ATOM 1506 C C . GLN A 1 191 ? 16.815 0.649 -4.350 1.00 92.62 191 GLN A C 1
ATOM 1508 O O . GLN A 1 191 ? 16.736 -0.415 -3.739 1.00 92.62 191 GLN A O 1
ATOM 1513 N N . ASN A 1 192 ? 16.190 1.749 -3.922 1.00 94.75 192 ASN A N 1
ATOM 1514 C CA . ASN A 1 192 ? 15.390 1.760 -2.698 1.00 94.75 192 ASN A CA 1
ATOM 1515 C C . ASN A 1 192 ? 14.047 1.046 -2.883 1.00 94.75 192 ASN A C 1
ATOM 1517 O O . ASN A 1 192 ? 13.599 0.373 -1.958 1.00 94.75 192 ASN A O 1
ATOM 1521 N N . ILE A 1 193 ? 13.442 1.132 -4.071 1.00 93.06 193 ILE A N 1
ATOM 1522 C CA . ILE A 1 193 ? 12.237 0.377 -4.435 1.00 93.06 193 ILE A CA 1
ATOM 1523 C C . ILE A 1 193 ? 12.538 -1.126 -4.425 1.00 93.06 193 ILE A C 1
ATOM 1525 O O . ILE A 1 193 ? 11.821 -1.876 -3.769 1.00 93.06 193 ILE A O 1
ATOM 1529 N N . LEU A 1 194 ? 13.631 -1.571 -5.055 1.00 93.31 194 LEU A N 1
ATOM 1530 C CA . LEU A 1 194 ? 14.034 -2.983 -5.066 1.00 93.31 194 LEU A CA 1
ATOM 1531 C C . LEU A 1 194 ? 14.327 -3.513 -3.651 1.00 93.31 194 LEU A C 1
ATOM 1533 O O . LEU A 1 194 ? 13.782 -4.548 -3.267 1.00 93.31 194 LEU A O 1
ATOM 1537 N N . ARG A 1 195 ? 15.093 -2.770 -2.834 1.00 95.00 195 ARG A N 1
ATOM 1538 C CA . ARG A 1 195 ? 15.323 -3.098 -1.409 1.00 95.00 195 ARG A CA 1
ATOM 1539 C C . ARG A 1 195 ? 14.015 -3.170 -0.614 1.00 95.00 195 ARG A C 1
ATOM 1541 O O . ARG A 1 195 ? 13.874 -4.029 0.252 1.00 95.00 195 ARG A O 1
ATOM 1548 N N . ASN A 1 196 ? 13.059 -2.280 -0.890 1.00 94.75 196 ASN A N 1
ATOM 1549 C CA . ASN A 1 196 ? 11.763 -2.262 -0.213 1.00 94.75 196 ASN A CA 1
ATOM 1550 C C . ASN A 1 196 ? 10.887 -3.459 -0.617 1.00 94.75 196 ASN A C 1
ATOM 1552 O O . ASN A 1 196 ? 10.319 -4.107 0.256 1.00 94.75 196 ASN A O 1
ATOM 1556 N N . ILE A 1 197 ? 10.849 -3.811 -1.906 1.00 93.19 197 ILE A N 1
ATOM 1557 C CA . ILE A 1 197 ? 10.176 -5.019 -2.409 1.00 93.19 197 ILE A CA 1
ATOM 1558 C C . ILE A 1 197 ? 10.777 -6.271 -1.760 1.00 93.19 197 ILE A C 1
ATOM 1560 O O . ILE A 1 197 ? 10.037 -7.147 -1.313 1.00 93.19 197 ILE A O 1
ATOM 1564 N N . GLU A 1 198 ? 12.105 -6.356 -1.658 1.00 95.19 198 GLU A N 1
ATOM 1565 C CA . GLU A 1 198 ? 12.775 -7.490 -1.020 1.00 95.19 198 GLU A CA 1
ATOM 1566 C C . GLU A 1 198 ? 12.468 -7.577 0.485 1.00 95.19 198 GLU A C 1
ATOM 1568 O O . GLU A 1 198 ? 12.096 -8.641 0.982 1.00 95.19 198 GLU A O 1
ATOM 1573 N N . LEU A 1 199 ? 12.538 -6.452 1.205 1.00 93.88 199 LEU A N 1
ATOM 1574 C CA . LEU A 1 199 ? 12.134 -6.351 2.611 1.00 93.88 199 LEU A CA 1
ATOM 1575 C C . LEU A 1 199 ? 10.675 -6.788 2.804 1.00 93.88 199 LEU A C 1
ATOM 1577 O O . LEU A 1 199 ? 10.381 -7.573 3.706 1.00 93.88 199 LEU A O 1
ATOM 1581 N N . CYS A 1 200 ? 9.767 -6.341 1.937 1.00 90.94 200 CYS A N 1
ATOM 1582 C CA . CYS A 1 200 ? 8.356 -6.703 2.008 1.00 90.94 200 CYS A CA 1
ATOM 1583 C C . CYS A 1 200 ? 8.123 -8.195 1.716 1.00 90.94 200 CYS A C 1
ATOM 1585 O O . CYS A 1 200 ? 7.335 -8.827 2.420 1.00 90.94 200 CYS A O 1
ATOM 1587 N N . ARG A 1 201 ? 8.857 -8.795 0.766 1.00 91.94 201 ARG A N 1
ATOM 1588 C CA . ARG A 1 201 ? 8.856 -10.254 0.531 1.00 91.94 201 ARG A CA 1
ATOM 1589 C C . ARG A 1 201 ? 9.354 -11.028 1.754 1.00 91.94 201 ARG A C 1
ATOM 1591 O O . ARG A 1 201 ? 8.716 -11.999 2.146 1.00 91.94 201 ARG A O 1
ATOM 1598 N N . ARG A 1 202 ? 10.441 -10.583 2.399 1.00 92.75 202 ARG A N 1
ATOM 1599 C CA . ARG A 1 202 ? 10.961 -11.199 3.638 1.00 92.75 202 ARG A CA 1
ATOM 1600 C C . ARG A 1 202 ? 9.923 -11.160 4.770 1.00 92.75 202 ARG A C 1
ATOM 1602 O O . ARG A 1 202 ? 9.740 -12.164 5.450 1.00 92.75 202 ARG A O 1
ATOM 1609 N N . ILE A 1 203 ? 9.206 -10.042 4.928 1.00 90.75 203 ILE A N 1
ATOM 1610 C CA . ILE A 1 203 ? 8.111 -9.907 5.904 1.00 90.75 203 ILE A CA 1
ATOM 1611 C C . ILE A 1 203 ? 6.961 -10.870 5.582 1.00 90.75 203 ILE A C 1
ATOM 1613 O O . ILE A 1 203 ? 6.547 -11.615 6.465 1.00 90.75 203 ILE A O 1
ATOM 1617 N N . MET A 1 204 ? 6.486 -10.921 4.333 1.00 88.19 204 MET A N 1
ATOM 1618 C CA . MET A 1 204 ? 5.414 -11.850 3.936 1.00 88.19 204 MET A CA 1
ATOM 1619 C C . MET A 1 204 ? 5.811 -13.316 4.147 1.00 88.19 204 MET A C 1
ATOM 1621 O O . MET A 1 204 ? 5.015 -14.092 4.662 1.00 88.19 204 MET A O 1
ATOM 1625 N N . ASN A 1 205 ? 7.055 -13.683 3.831 1.00 88.88 205 ASN A N 1
ATOM 1626 C CA . ASN A 1 205 ? 7.567 -15.044 4.015 1.00 88.88 205 ASN A CA 1
ATOM 1627 C C . ASN A 1 205 ? 7.766 -15.442 5.491 1.00 88.88 205 ASN A C 1
ATOM 1629 O O . ASN A 1 205 ? 7.903 -16.628 5.773 1.00 88.88 205 ASN A O 1
ATOM 1633 N N . SER A 1 206 ? 7.799 -14.485 6.428 1.00 88.94 206 SER A N 1
ATOM 1634 C CA . SER A 1 206 ? 7.852 -14.769 7.875 1.00 88.94 206 SER A CA 1
ATOM 1635 C C . SER A 1 206 ? 6.485 -15.034 8.518 1.00 88.94 206 SER A C 1
ATOM 1637 O O . SER A 1 206 ? 6.418 -15.375 9.699 1.00 88.94 206 SER A O 1
ATOM 1639 N N . LEU A 1 207 ? 5.397 -14.866 7.763 1.00 84.56 207 LEU A N 1
ATOM 1640 C CA . LEU A 1 207 ? 4.035 -15.136 8.211 1.00 84.56 207 LEU A CA 1
ATOM 1641 C C . LEU A 1 207 ? 3.632 -16.566 7.832 1.00 84.56 207 LEU A C 1
ATOM 1643 O O . LEU A 1 207 ? 4.103 -17.116 6.836 1.00 84.56 207 LEU A O 1
ATOM 1647 N N . GLY A 1 208 ? 2.729 -17.158 8.615 1.00 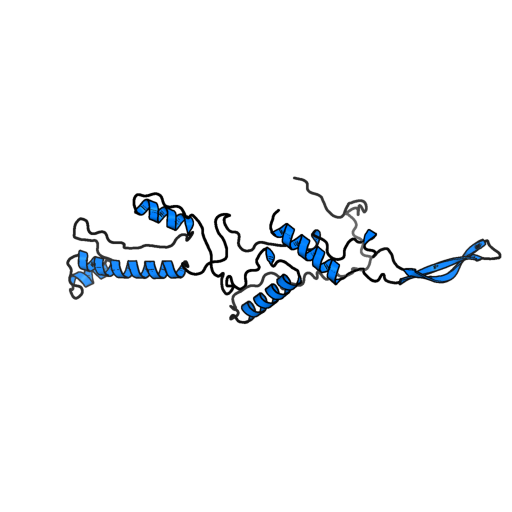77.69 208 GLY A N 1
ATOM 1648 C CA . GLY A 1 208 ? 2.085 -18.412 8.229 1.00 77.69 208 GLY A CA 1
ATOM 1649 C C . GLY A 1 208 ? 1.302 -18.235 6.925 1.00 77.69 208 GLY A C 1
ATOM 1650 O O . GLY A 1 208 ? 0.669 -17.201 6.716 1.00 77.69 208 GLY A O 1
ATOM 1651 N N . LYS A 1 209 ? 1.352 -19.241 6.048 1.00 76.19 209 LYS A N 1
ATOM 1652 C CA . LYS A 1 209 ? 0.486 -19.299 4.867 1.00 76.19 209 LYS A CA 1
ATOM 1653 C C . LYS A 1 209 ? -0.880 -19.830 5.294 1.00 76.19 209 LYS A C 1
ATOM 1655 O O . LYS A 1 209 ? -0.961 -20.960 5.763 1.00 76.19 209 LYS A O 1
ATOM 1660 N N . ASP A 1 210 ? -1.930 -19.041 5.105 1.00 73.31 210 ASP A N 1
ATOM 1661 C CA . ASP A 1 210 ? -3.304 -19.522 5.244 1.00 73.31 210 ASP A CA 1
ATOM 1662 C C . ASP A 1 210 ? -3.634 -20.448 4.061 1.00 73.31 210 ASP A C 1
ATOM 1664 O O . ASP A 1 210 ? -3.692 -20.004 2.913 1.00 73.31 210 ASP A O 1
ATOM 1668 N N . GLU A 1 211 ? -3.865 -21.737 4.327 1.00 71.19 211 GLU A N 1
ATOM 1669 C CA . GLU A 1 211 ? -4.086 -22.766 3.289 1.00 71.19 211 GLU A CA 1
ATOM 1670 C C . GLU A 1 211 ? -5.346 -22.526 2.432 1.00 71.19 211 GLU A C 1
ATOM 1672 O O . GLU A 1 211 ? -5.474 -23.082 1.345 1.00 71.19 211 GLU A O 1
ATOM 1677 N N . GLY A 1 212 ? -6.266 -21.670 2.892 1.00 70.50 212 GLY A N 1
ATOM 1678 C CA . GLY A 1 212 ? -7.472 -21.269 2.162 1.00 70.50 212 GLY A CA 1
ATOM 1679 C C . GLY A 1 212 ? -7.293 -20.108 1.171 1.00 70.50 212 GLY A C 1
ATOM 1680 O O . GLY A 1 212 ? -8.283 -19.675 0.579 1.00 70.50 212 GLY A O 1
ATOM 1681 N N . VAL A 1 213 ? -6.084 -19.559 1.000 1.00 67.25 213 VAL A N 1
ATOM 1682 C CA . VAL A 1 213 ? -5.847 -18.435 0.075 1.00 67.25 213 VAL A CA 1
ATOM 1683 C C . VAL A 1 213 ? -5.656 -18.943 -1.353 1.00 67.25 213 VAL A C 1
ATOM 1685 O O . VAL A 1 213 ? -4.593 -19.438 -1.725 1.00 67.25 213 VAL A O 1
ATOM 1688 N N . ILE A 1 214 ? -6.686 -18.756 -2.180 1.00 60.59 214 ILE A N 1
ATOM 1689 C CA . ILE A 1 214 ? -6.583 -18.916 -3.633 1.00 60.59 214 ILE A CA 1
ATOM 1690 C C . ILE A 1 214 ? -5.732 -17.761 -4.173 1.00 60.59 214 ILE A C 1
ATOM 1692 O O . ILE A 1 214 ? -6.145 -16.603 -4.136 1.00 60.59 214 ILE A O 1
ATOM 1696 N N . TYR A 1 215 ? -4.541 -18.076 -4.678 1.00 61.22 215 TYR A N 1
ATOM 1697 C CA . TYR A 1 215 ? -3.732 -17.129 -5.440 1.00 61.22 215 TYR A CA 1
ATOM 1698 C C . TYR A 1 215 ? -4.310 -16.996 -6.851 1.00 61.22 215 TYR A C 1
ATOM 1700 O O . TYR A 1 215 ? -4.408 -17.991 -7.571 1.00 61.22 215 TYR A O 1
ATOM 1708 N N . GLU A 1 216 ? -4.664 -15.779 -7.268 1.00 53.62 216 GLU A N 1
ATOM 1709 C CA . GLU A 1 216 ? -4.994 -15.531 -8.671 1.00 53.62 216 GLU A CA 1
ATOM 1710 C C . GLU A 1 216 ? -3.769 -15.810 -9.552 1.00 53.62 216 GLU A C 1
ATOM 1712 O O . GLU A 1 216 ? -2.689 -15.260 -9.342 1.00 53.62 216 GLU A O 1
ATOM 1717 N N . ASN A 1 217 ? -3.978 -16.645 -10.571 1.00 44.03 217 ASN A N 1
ATOM 1718 C CA . ASN A 1 217 ? -3.104 -16.811 -11.730 1.00 44.03 217 ASN A CA 1
ATOM 1719 C C . ASN A 1 217 ? -1.672 -17.298 -11.437 1.00 44.03 217 ASN A C 1
ATOM 1721 O O . ASN A 1 217 ? -0.690 -16.647 -11.783 1.00 44.03 217 ASN A O 1
ATOM 1725 N N . ASN A 1 218 ? -1.563 -18.536 -10.942 1.00 43.28 218 ASN A N 1
ATOM 1726 C CA . ASN A 1 218 ? -0.401 -19.394 -11.232 1.00 43.28 218 ASN A CA 1
ATOM 1727 C C . ASN A 1 218 ? -0.637 -20.300 -12.467 1.00 43.28 218 ASN A C 1
ATOM 1729 O O . ASN A 1 218 ? 0.067 -21.290 -12.661 1.00 43.28 218 ASN A O 1
ATOM 1733 N N . SER A 1 219 ? -1.629 -19.969 -13.305 1.00 41.06 219 SER A N 1
ATOM 1734 C CA . SER A 1 219 ? -1.667 -20.443 -14.692 1.00 41.06 219 SER A CA 1
ATOM 1735 C C . SER A 1 219 ? -0.539 -19.740 -15.448 1.00 41.06 219 SER A C 1
ATOM 1737 O O . SER A 1 219 ? -0.525 -18.505 -15.440 1.00 41.06 219 SER A O 1
ATOM 1739 N N . PRO A 1 220 ? 0.391 -20.455 -16.104 1.00 39.72 220 PRO A N 1
ATOM 1740 C CA . PRO A 1 220 ? 1.273 -19.806 -17.061 1.00 39.72 220 PRO A CA 1
ATOM 1741 C C . PRO A 1 220 ? 0.406 -19.194 -18.166 1.00 39.72 220 PRO A C 1
ATOM 1743 O O . PRO A 1 220 ? -0.580 -19.800 -18.590 1.00 39.72 220 PRO A O 1
ATOM 1746 N N . TYR A 1 221 ? 0.765 -18.003 -18.646 1.00 45.75 221 TYR A N 1
ATOM 1747 C CA . TYR A 1 221 ? 0.133 -17.404 -19.828 1.00 45.75 221 TYR A CA 1
ATOM 1748 C C . TYR A 1 221 ? 0.785 -17.947 -21.113 1.00 45.75 221 TYR A C 1
ATOM 1750 O O . TYR A 1 221 ? 1.106 -17.214 -22.045 1.00 45.75 221 TYR A O 1
ATOM 1758 N N . GLU A 1 222 ? 1.015 -19.259 -21.113 1.00 45.56 222 GLU A N 1
ATOM 1759 C CA . GLU A 1 222 ? 1.513 -20.048 -22.231 1.00 45.56 222 GLU A CA 1
ATOM 1760 C C . GLU A 1 222 ? 0.331 -20.849 -22.779 1.00 45.56 222 GLU A C 1
ATOM 1762 O O . GLU A 1 222 ? 0.193 -22.050 -22.546 1.00 45.56 222 GLU A O 1
ATOM 1767 N N . GLU A 1 223 ? -0.535 -20.168 -23.537 1.00 42.19 223 GLU A N 1
ATOM 1768 C CA . GLU A 1 223 ? -1.207 -20.857 -24.637 1.00 42.19 223 GLU A CA 1
ATOM 1769 C C . GLU A 1 223 ? -0.100 -21.368 -25.563 1.00 42.19 223 GLU A C 1
ATOM 1771 O O . GLU A 1 223 ? 0.416 -20.625 -26.404 1.00 42.19 223 GLU A O 1
ATOM 1776 N N . VAL A 1 224 ? 0.284 -22.636 -25.395 1.00 40.75 224 VAL A N 1
ATOM 1777 C CA . VAL A 1 224 ? 1.023 -23.369 -26.421 1.00 40.75 224 VAL A CA 1
ATOM 1778 C C . VAL A 1 224 ? 0.084 -23.465 -27.614 1.00 40.75 224 VAL A C 1
ATOM 1780 O O . VAL A 1 224 ? -0.753 -24.357 -27.711 1.00 40.75 224 VAL A O 1
ATOM 1783 N N . ARG A 1 225 ? 0.177 -22.471 -28.497 1.00 45.06 225 ARG A N 1
ATOM 1784 C CA . ARG A 1 225 ? -0.448 -22.524 -29.809 1.00 45.06 225 ARG A CA 1
ATOM 1785 C C . ARG A 1 225 ? 0.285 -23.598 -30.583 1.00 45.06 225 ARG A C 1
ATOM 1787 O O . ARG A 1 225 ? 1.404 -23.362 -31.038 1.00 45.06 225 ARG A O 1
ATOM 1794 N N . ASP A 1 226 ? -0.345 -24.762 -30.691 1.00 39.25 226 ASP A N 1
ATOM 1795 C CA . ASP A 1 226 ? 0.106 -25.811 -31.591 1.00 39.25 226 ASP A CA 1
ATOM 1796 C C . ASP A 1 226 ? 0.362 -25.185 -32.964 1.00 39.25 226 ASP A C 1
ATOM 1798 O O . ASP A 1 226 ? -0.502 -24.510 -33.535 1.00 39.25 226 ASP A O 1
ATOM 1802 N N . VAL A 1 227 ? 1.583 -25.359 -33.470 1.00 47.78 227 VAL A N 1
ATOM 1803 C CA . VAL A 1 227 ? 1.962 -24.883 -34.799 1.00 47.78 227 VAL A CA 1
ATOM 1804 C C . VAL A 1 227 ? 1.336 -25.844 -35.801 1.00 47.78 227 VAL A C 1
ATOM 1806 O O . VAL A 1 227 ? 1.965 -26.804 -36.240 1.00 47.78 227 VAL A O 1
ATOM 1809 N N . VAL A 1 228 ? 0.055 -25.615 -36.092 1.00 43.47 228 VAL A N 1
ATOM 1810 C CA . VAL A 1 228 ? -0.697 -26.348 -37.111 1.00 43.47 228 VAL A CA 1
ATOM 1811 C C . VAL A 1 228 ? -0.000 -26.117 -38.448 1.00 43.47 228 VAL A C 1
ATOM 1813 O O . VAL A 1 228 ? 0.077 -24.985 -38.927 1.00 43.47 228 VAL A O 1
ATOM 1816 N N . ASP A 1 229 ? 0.550 -27.192 -39.011 1.00 42.88 229 ASP A N 1
ATOM 1817 C CA . ASP A 1 229 ? 1.261 -27.143 -40.285 1.00 42.88 229 ASP A CA 1
ATOM 1818 C C . ASP A 1 229 ? 0.302 -26.732 -41.416 1.00 42.88 229 ASP A C 1
ATOM 1820 O O . ASP A 1 229 ? -0.900 -27.001 -41.367 1.00 42.88 229 ASP A O 1
ATOM 1824 N N . GLY A 1 230 ? 0.823 -26.013 -42.410 1.00 48.28 230 GLY A N 1
ATOM 1825 C CA . GLY A 1 230 ? 0.084 -25.012 -43.192 1.00 48.28 230 GLY A CA 1
ATOM 1826 C C . GLY A 1 230 ? -0.934 -25.515 -44.225 1.00 48.28 230 GLY A C 1
ATOM 1827 O O . GLY A 1 230 ? -1.171 -24.811 -45.207 1.00 48.28 230 GLY A O 1
ATOM 1828 N N . LEU A 1 231 ? -1.504 -26.712 -44.057 1.00 49.00 231 LEU A N 1
ATOM 1829 C CA . LEU A 1 231 ? -2.440 -27.338 -44.994 1.00 49.00 231 LEU A CA 1
ATOM 1830 C C . LEU A 1 231 ? -3.573 -28.098 -44.283 1.00 49.00 231 LEU A C 1
ATOM 1832 O O . LEU A 1 231 ? -3.590 -29.326 -44.276 1.00 49.00 231 LEU A O 1
ATOM 1836 N N . ASP A 1 232 ? -4.586 -27.369 -43.811 1.00 40.50 232 ASP A N 1
ATOM 1837 C CA . ASP A 1 232 ? -5.956 -27.893 -43.859 1.00 40.50 232 ASP A CA 1
ATOM 1838 C C . ASP A 1 232 ? -6.961 -26.782 -44.218 1.00 40.50 232 ASP A C 1
ATOM 1840 O O . ASP A 1 232 ? -6.900 -25.660 -43.707 1.00 40.50 232 ASP A O 1
ATOM 1844 N N . LEU A 1 233 ? -7.829 -27.055 -45.194 1.00 53.62 233 LEU A N 1
ATOM 1845 C CA . LEU A 1 233 ? -8.527 -26.027 -45.980 1.00 53.62 233 LEU A CA 1
ATOM 1846 C C . LEU A 1 233 ? -9.986 -25.831 -45.549 1.00 53.62 233 LEU A C 1
ATOM 1848 O O . LEU A 1 233 ? -10.895 -26.417 -46.132 1.00 53.62 233 LEU A O 1
ATOM 1852 N N . HIS A 1 234 ? -10.223 -24.889 -44.632 1.00 39.00 234 HIS A N 1
ATOM 1853 C CA . HIS A 1 234 ? -11.536 -24.250 -44.483 1.00 39.00 234 HIS A CA 1
ATOM 1854 C C . HIS A 1 234 ? -11.417 -22.722 -44.412 1.00 39.00 234 HIS A C 1
ATOM 1856 O O . HIS A 1 234 ? -11.274 -22.115 -43.353 1.00 39.00 234 HIS A O 1
ATOM 1862 N N . ILE A 1 235 ? -11.482 -22.108 -45.595 1.00 44.06 235 ILE A N 1
ATOM 1863 C CA . ILE A 1 235 ? -11.635 -20.664 -45.792 1.00 44.06 235 ILE A CA 1
ATOM 1864 C C . ILE A 1 235 ? -13.088 -20.286 -45.484 1.00 44.06 235 ILE A C 1
ATOM 1866 O O . ILE A 1 235 ? -13.984 -20.928 -46.019 1.00 44.06 235 ILE A O 1
ATOM 1870 N N . ASP A 1 236 ? -13.301 -19.233 -44.686 1.00 38.44 236 ASP A N 1
ATOM 1871 C CA . ASP A 1 236 ? -14.440 -18.299 -44.854 1.00 38.44 236 ASP A CA 1
ATOM 1872 C C . ASP A 1 236 ? -14.302 -16.979 -44.053 1.00 38.44 236 ASP A C 1
ATOM 1874 O O . ASP A 1 236 ? -15.260 -16.224 -43.870 1.00 38.44 236 ASP A O 1
ATOM 1878 N N . HIS A 1 237 ? -13.093 -16.643 -43.585 1.00 43.31 237 HIS A N 1
ATOM 1879 C CA . HIS A 1 237 ? -12.761 -15.318 -43.051 1.00 43.31 237 HIS A CA 1
ATOM 1880 C C . HIS A 1 237 ? -11.587 -14.729 -43.836 1.00 43.31 237 HIS A C 1
ATOM 1882 O O . HIS A 1 237 ? -10.454 -15.197 -43.745 1.00 43.31 237 HIS A O 1
ATOM 1888 N N . GLU A 1 238 ? -11.888 -13.704 -44.631 1.00 44.81 238 GLU A N 1
ATOM 1889 C CA . GLU A 1 238 ? -10.942 -12.991 -45.486 1.00 44.81 238 GLU A CA 1
ATOM 1890 C C . GLU A 1 238 ? -9.867 -12.295 -44.629 1.00 44.81 238 GLU A C 1
ATOM 1892 O O . GLU A 1 238 ? -10.156 -11.366 -43.869 1.00 44.81 238 GLU A O 1
ATOM 1897 N N . TYR A 1 239 ? -8.623 -12.785 -44.704 1.00 48.50 239 TYR A N 1
ATOM 1898 C CA . TYR A 1 239 ? -7.510 -12.299 -43.884 1.00 48.50 239 TYR A CA 1
ATOM 1899 C C . TYR A 1 239 ? -6.976 -10.963 -44.423 1.00 48.50 239 TYR A C 1
ATOM 1901 O O . TYR A 1 239 ? -5.978 -10.889 -45.140 1.00 48.50 239 TYR A O 1
ATOM 1909 N N . ASP A 1 240 ? -7.682 -9.891 -44.075 1.00 53.03 240 ASP A N 1
ATOM 1910 C CA . ASP A 1 240 ? -7.331 -8.508 -44.388 1.00 53.03 240 ASP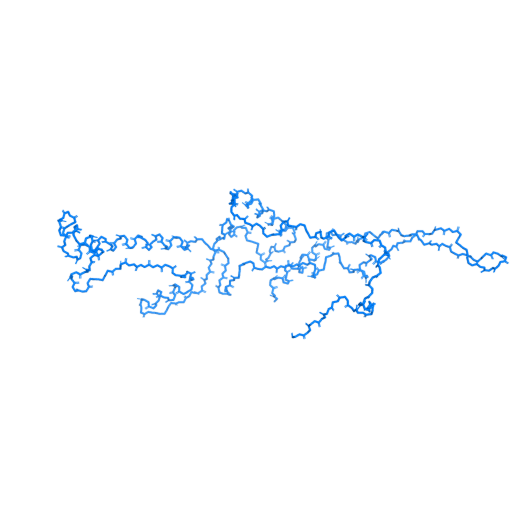 A CA 1
ATOM 1911 C C . ASP A 1 240 ? -6.069 -8.069 -43.617 1.00 53.03 240 ASP A C 1
ATOM 1913 O O . ASP A 1 240 ? -6.124 -7.491 -42.527 1.00 53.03 240 ASP A O 1
ATOM 1917 N N . ALA A 1 241 ? -4.909 -8.351 -44.214 1.00 49.97 241 ALA A N 1
ATOM 1918 C CA . ALA A 1 241 ? -3.585 -8.019 -43.688 1.00 49.97 241 ALA A CA 1
ATOM 1919 C C . ALA A 1 241 ? -3.308 -6.502 -43.574 1.00 49.97 241 ALA A C 1
ATOM 1921 O O . ALA A 1 241 ? -2.268 -6.114 -43.042 1.00 49.97 241 ALA A O 1
ATOM 1922 N N . MET A 1 242 ? -4.220 -5.637 -44.040 1.00 49.94 242 MET A N 1
ATOM 1923 C CA . MET A 1 242 ? -4.132 -4.183 -43.863 1.00 49.94 242 MET A CA 1
ATOM 1924 C C . MET A 1 242 ? -4.788 -3.701 -42.556 1.00 49.94 242 MET A C 1
ATOM 1926 O O . MET A 1 242 ? -4.717 -2.509 -42.239 1.00 49.94 242 MET A O 1
ATOM 1930 N N . ARG A 1 243 ? -5.397 -4.593 -41.757 1.00 47.75 243 ARG A N 1
ATOM 1931 C CA . ARG A 1 243 ? -5.973 -4.229 -40.451 1.00 47.75 243 ARG A CA 1
ATOM 1932 C C . ARG A 1 243 ? -4.887 -4.004 -39.394 1.00 47.75 243 ARG A C 1
ATOM 1934 O O . ARG A 1 243 ? -4.138 -4.930 -39.084 1.00 47.75 243 ARG A O 1
ATOM 1941 N N . PRO A 1 244 ? -4.820 -2.818 -38.759 1.00 46.22 244 PRO A N 1
ATOM 1942 C CA . PRO A 1 244 ? -3.913 -2.602 -37.640 1.00 46.22 244 PRO A CA 1
ATOM 1943 C C . PRO A 1 244 ? -4.322 -3.466 -36.438 1.00 46.22 244 PRO A C 1
ATOM 1945 O O . PRO A 1 244 ? -5.499 -3.576 -36.106 1.00 46.22 244 PRO A O 1
ATOM 1948 N N . VAL A 1 245 ? -3.321 -4.025 -35.753 1.00 46.78 245 VAL A N 1
ATOM 1949 C CA . VAL A 1 245 ? -3.432 -5.109 -34.749 1.00 46.78 245 VAL A CA 1
ATOM 1950 C C . VAL A 1 245 ? -4.322 -4.790 -33.527 1.00 46.78 245 VAL A C 1
ATOM 1952 O O . VAL A 1 245 ? -4.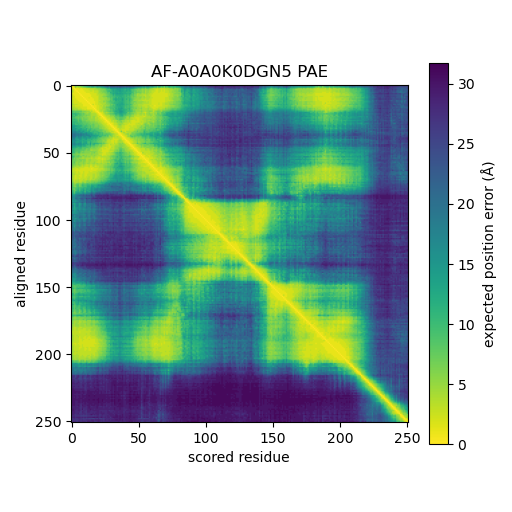661 -5.690 -32.766 1.00 46.78 245 VAL A O 1
ATOM 1955 N N . TRP A 1 246 ? -4.737 -3.533 -33.328 1.00 45.88 246 TRP A N 1
ATOM 1956 C CA . TRP A 1 246 ? -5.567 -3.113 -32.192 1.00 45.88 246 TRP A CA 1
ATOM 1957 C C . TRP A 1 246 ? -6.701 -2.163 -32.611 1.00 45.88 246 TRP A C 1
ATOM 1959 O O . TRP A 1 246 ? -6.411 -1.092 -33.160 1.00 45.88 246 TRP A O 1
ATOM 1969 N N . PRO A 1 247 ? -7.976 -2.460 -32.281 1.00 36.28 247 PRO A N 1
ATOM 1970 C CA . PRO A 1 247 ? -9.057 -1.492 -32.412 1.00 36.28 247 PRO A CA 1
ATOM 1971 C C . PRO A 1 247 ? -8.889 -0.388 -31.360 1.00 36.28 247 PRO A C 1
ATOM 1973 O O . PRO A 1 247 ? -9.023 -0.612 -30.156 1.00 36.28 247 PRO A O 1
ATOM 1976 N N . ARG A 1 248 ? -8.590 0.835 -31.810 1.00 40.34 248 ARG A N 1
ATOM 1977 C CA . ARG A 1 248 ? -8.556 2.013 -30.935 1.00 40.34 248 ARG A CA 1
ATOM 1978 C C . ARG A 1 248 ? -9.973 2.514 -30.679 1.00 40.34 248 ARG A C 1
ATOM 1980 O O . ARG A 1 248 ? -10.450 3.419 -31.360 1.00 40.34 248 ARG A O 1
ATOM 1987 N N . ASN A 1 249 ? -10.628 1.927 -29.684 1.00 38.56 249 ASN A N 1
ATOM 1988 C CA . ASN A 1 249 ? -11.916 2.405 -29.192 1.00 38.56 249 ASN A CA 1
ATOM 1989 C C . ASN A 1 249 ? -11.722 3.759 -28.489 1.00 38.56 249 ASN A C 1
ATOM 1991 O O . ASN A 1 249 ? -11.334 3.813 -27.324 1.00 38.56 249 ASN A O 1
ATOM 1995 N N . TYR A 1 250 ? -11.965 4.846 -29.219 1.00 38.69 250 TYR A N 1
ATOM 1996 C CA . TYR A 1 250 ? -12.073 6.189 -28.658 1.00 38.69 250 TYR A CA 1
ATOM 1997 C C . TYR A 1 250 ? -13.509 6.418 -28.165 1.00 38.69 250 TYR A C 1
ATOM 1999 O O . TYR A 1 250 ? -14.446 6.400 -28.963 1.00 38.69 250 TYR A O 1
ATOM 2007 N N . THR A 1 251 ? -13.651 6.646 -26.859 1.00 40.50 251 THR A N 1
ATOM 2008 C CA . THR A 1 251 ? -14.872 7.091 -26.165 1.00 40.50 251 THR A CA 1
ATOM 2009 C C . THR A 1 251 ? -14.503 8.198 -25.191 1.00 40.50 251 THR A C 1
ATOM 2011 O O . THR A 1 251 ? -13.587 7.923 -24.380 1.00 40.50 251 THR A O 1
#

Solvent-accessible surface area (backbone atoms only — not comparable to full-atom values): 16328 Å² total; per-residue (Å²): 136,60,69,69,63,52,52,39,53,38,39,25,52,50,46,35,65,72,65,54,81,77,83,63,57,76,40,76,45,74,39,71,45,62,38,94,88,73,66,48,78,39,76,80,47,76,42,82,42,72,38,63,74,78,29,52,95,69,60,40,66,92,46,50,70,88,77,56,87,86,83,75,96,73,84,77,57,95,69,50,44,85,33,58,59,90,84,39,70,68,58,53,50,54,51,44,53,48,51,36,55,54,32,55,55,48,21,42,61,40,48,76,44,56,90,86,39,69,67,37,54,62,40,54,77,77,41,86,55,64,56,67,49,91,88,60,86,76,55,86,75,81,80,87,86,75,90,53,71,60,61,54,45,30,52,54,16,51,78,69,79,46,90,39,76,75,91,68,46,80,29,52,23,47,93,92,49,40,61,93,71,57,83,49,83,95,56,73,38,47,70,48,50,52,54,46,53,50,52,51,50,54,56,59,70,72,48,85,82,66,90,85,65,81,72,85,74,85,64,75,94,67,81,78,71,75,81,73,70,98,78,77,95,79,88,90,74,86,80,64,84,86,62,71,98,65,88,81,83,84,127

InterPro domains:
  IPR020103 Pseudouridine synthase, catalytic domain superfamily [SSF55120] (83-203)
  IPR039048 Mitochondrial pseudouridylate synthase Trub2 [PTHR13195] (85-211)

Sequence (251 aa):
MGLKRQIVKRLCADGNEVVGFPRLPTIKMPVVEPHEKSGALVVVGEREVEDYTMHPLVSGDAFRPEDIRLEEVHQMESTSSGVCHHVTRHKLEKLIARIQSDYRKRAFETAEVDLQSEEAFDLARKGIPRARLFGAQIIYECSVKRFHLPCFIHELGVNLGTTASCARLRRASIGPFHSSHALLEKQISLQNILRNIELCRRIMNSLGKDEGVIYENNSPYEEVRDVVDGLDLHIDHEYDAMRPVWPRNYT

Organism: Angiostrongylus cantonensis (NCBI:txid6313)

Secondary structure (DSSP, 8-state):
--HHHHHHHHHHHHHHHHH-SPPPPEEEEEEEEE-TTT--EEEEEEEEEE-GGGSHHHH--SS-TTT-----SS---TTEEE---SS-HHHHHHHHHHHHHHHHHHHHHTTT--TTSHHHHHHHTT-SPPP-STT---------S---HHHHHHHHHHHTTS----S-EEE-EETTEETTSPPPGGG--HHHHHHHHHHHHHHHHTSPP-TT---S--S-S--------S------S---TTS-SS-----

Nearest PDB structures (foldseek):
  8oiq-assembly1_Bw  TM=4.858E-01  e=5.919E-01  Sus scrofa

pLDDT: mean 76.26, std 16.16, range [36.28, 95.19]